Protein AF-A0A955BRW9-F1 (afdb_monomer_lite)

Foldseek 3Di:
DPPDPVLVVLLVLQLVLLCVQVNNPRSNVRSVVLNVLLVCCVVVLPCPVVVSVVVLCCVLVVVVVCQVVVWQVPQLVPQVPLVVLLVVLVVLVLQLQVVLCVVPVFGDFLWDQDDPAPETWGSLLVSQVSHPPRPVLNVQADSNDYCPPPSNQVSLQDLVCCVRSSQDRPLLVVFPDPSRSQDGQKFWEPDDDPPPDRTHQKTKIKGFDPPPAGNGHSDGHYNVRQLCVQAPDQTRASWRWSDGLFKIKTWPWHWIWMWIGHNPDIDTDTGTHANDSVLSSQCRVCVRDPVSVVVSRVRHDPTDMDMDTPVVNVVSSVSSSCSSCVSVVVSVVVVVVVVVVVPD

Radius of gyration: 30.54 Å; chains: 1; bounding box: 78×44×89 Å

Structure (mmCIF, N/CA/C/O backbone):
data_AF-A0A955BRW9-F1
#
_entry.id   AF-A0A955BRW9-F1
#
loop_
_atom_site.group_PDB
_atom_site.id
_atom_site.type_symbol
_atom_site.label_atom_id
_atom_site.label_alt_id
_atom_site.label_comp_id
_atom_site.label_asym_id
_atom_site.label_entity_id
_atom_site.label_seq_id
_atom_site.pdbx_PDB_ins_code
_atom_site.Cartn_x
_atom_site.Cartn_y
_atom_site.Cartn_z
_atom_site.occupancy
_atom_site.B_iso_or_equiv
_atom_site.auth_seq_id
_atom_site.auth_comp_id
_atom_site.auth_asym_id
_atom_site.auth_atom_id
_atom_site.pdbx_PDB_model_num
ATOM 1 N N . MET A 1 1 ? -20.610 -10.967 58.893 1.00 44.31 1 MET A N 1
ATOM 2 C CA . MET A 1 1 ? -21.039 -10.474 57.564 1.00 44.31 1 MET A CA 1
ATOM 3 C C . MET A 1 1 ? -21.469 -11.679 56.737 1.00 44.31 1 MET A C 1
ATOM 5 O O . MET A 1 1 ? -20.626 -12.517 56.460 1.00 44.31 1 MET A O 1
ATOM 9 N N . ARG A 1 2 ? -22.757 -11.854 56.409 1.00 45.34 2 ARG A N 1
ATOM 10 C CA . ARG A 1 2 ? -23.157 -12.931 55.482 1.00 45.34 2 ARG A CA 1
ATOM 11 C C . ARG A 1 2 ? -22.876 -12.450 54.060 1.00 45.34 2 ARG A C 1
ATOM 13 O O . ARG A 1 2 ? -23.700 -11.737 53.492 1.00 45.34 2 ARG A O 1
ATOM 20 N N . PHE A 1 3 ? -21.707 -12.791 53.519 1.00 54.66 3 PHE A N 1
ATOM 21 C CA . PHE A 1 3 ? -21.415 -12.589 52.103 1.00 54.66 3 PHE A CA 1
ATOM 22 C C . PHE A 1 3 ? -22.409 -13.422 51.300 1.00 54.66 3 PHE A C 1
ATOM 24 O O . PHE A 1 3 ? -22.396 -14.650 51.341 1.00 54.66 3 PHE A O 1
ATOM 31 N N . ARG A 1 4 ? -23.342 -12.750 50.628 1.00 78.94 4 ARG A N 1
ATOM 32 C CA . ARG A 1 4 ? -24.232 -13.420 49.685 1.00 78.94 4 ARG A CA 1
ATOM 33 C C . ARG A 1 4 ? -23.402 -13.738 48.446 1.00 78.94 4 ARG A C 1
ATOM 35 O O . ARG A 1 4 ? -22.661 -12.873 47.988 1.00 78.94 4 ARG A O 1
ATOM 42 N N . LEU A 1 5 ? -23.559 -14.940 47.893 1.00 84.06 5 LEU A N 1
ATOM 43 C CA . LEU A 1 5 ? -22.869 -15.393 46.676 1.00 84.06 5 LEU A CA 1
ATOM 44 C C . LEU A 1 5 ? -22.926 -14.337 45.549 1.00 84.06 5 LEU A C 1
ATOM 46 O O . LEU A 1 5 ? -21.941 -14.078 44.869 1.00 84.06 5 LEU A O 1
ATOM 50 N N . ILE A 1 6 ? -24.066 -13.646 45.443 1.00 83.88 6 ILE A N 1
ATOM 51 C CA . ILE A 1 6 ? -24.322 -12.540 44.510 1.00 83.88 6 ILE A CA 1
ATOM 52 C C . ILE A 1 6 ? -23.328 -11.374 44.652 1.00 83.88 6 ILE A C 1
ATOM 54 O O . ILE A 1 6 ? -22.943 -10.787 43.649 1.00 83.88 6 ILE A O 1
ATOM 58 N N . THR A 1 7 ? -22.901 -11.017 45.865 1.00 84.44 7 THR A N 1
ATOM 59 C CA . THR A 1 7 ? -21.977 -9.891 46.093 1.00 84.44 7 THR A CA 1
ATOM 60 C C . THR A 1 7 ? -20.568 -10.220 45.609 1.00 84.44 7 THR A C 1
ATOM 62 O O . THR A 1 7 ? -19.894 -9.366 45.042 1.00 84.44 7 THR A O 1
ATOM 65 N N . ILE A 1 8 ? -20.144 -11.470 45.802 1.00 87.69 8 ILE A N 1
ATOM 66 C CA . ILE A 1 8 ? -18.858 -11.967 45.307 1.00 87.69 8 ILE A CA 1
ATOM 67 C C . ILE A 1 8 ? -18.899 -12.038 43.776 1.00 87.69 8 ILE A C 1
ATOM 69 O O . ILE A 1 8 ? -18.018 -11.490 43.120 1.00 87.69 8 ILE A O 1
ATOM 73 N N . ALA A 1 9 ? -19.963 -12.618 43.209 1.00 91.19 9 ALA A N 1
ATOM 74 C CA . ALA A 1 9 ? -20.166 -12.684 41.762 1.00 91.19 9 ALA A CA 1
ATOM 75 C C . ALA A 1 9 ? -20.176 -11.291 41.106 1.00 91.19 9 ALA A C 1
ATOM 77 O O . ALA A 1 9 ? -19.552 -11.097 40.068 1.00 91.19 9 ALA A O 1
ATOM 78 N N . TYR A 1 10 ? -20.819 -10.305 41.741 1.00 91.31 10 TYR A N 1
ATOM 79 C CA . TYR A 1 10 ? -20.791 -8.911 41.300 1.00 91.31 10 TYR A CA 1
ATOM 80 C C . TYR A 1 10 ? -19.373 -8.328 41.286 1.00 91.31 10 TYR A C 1
ATOM 82 O O . TYR A 1 10 ? -18.981 -7.712 40.301 1.00 91.31 10 TYR A O 1
ATOM 90 N N . GLY A 1 11 ? -18.599 -8.537 42.357 1.00 91.38 11 GLY A N 1
ATOM 91 C CA . GLY A 1 11 ? -17.217 -8.062 42.435 1.00 91.38 11 GLY A CA 1
ATOM 92 C C . GLY A 1 11 ? -16.352 -8.617 41.303 1.00 91.38 11 GLY A C 1
ATOM 93 O O . GLY A 1 11 ? -15.665 -7.853 40.630 1.00 91.38 11 GLY A O 1
ATOM 94 N N . PHE A 1 12 ? -16.452 -9.922 41.032 1.00 94.50 12 PHE A N 1
ATOM 95 C CA . PHE A 1 12 ? -15.758 -10.547 39.902 1.00 94.50 12 PHE A CA 1
ATOM 96 C C . PHE A 1 12 ? -16.224 -10.001 38.553 1.00 94.50 12 PHE A C 1
ATOM 98 O O . PHE A 1 12 ? -15.386 -9.674 37.719 1.00 94.50 12 PHE A O 1
ATOM 105 N N . ALA A 1 13 ? -17.535 -9.855 38.344 1.00 93.62 13 ALA A N 1
ATOM 106 C CA . ALA A 1 13 ? -18.077 -9.309 37.102 1.00 93.62 13 ALA A CA 1
ATOM 107 C C . ALA A 1 13 ? -17.612 -7.865 36.856 1.00 93.62 13 ALA A C 1
ATOM 109 O O . ALA A 1 13 ? -17.270 -7.511 35.732 1.00 93.62 13 ALA A O 1
ATOM 110 N N . LEU A 1 14 ? -17.557 -7.042 37.906 1.00 91.25 14 LEU A N 1
ATOM 111 C CA . LEU A 1 14 ? -17.120 -5.651 37.828 1.00 91.25 14 LEU A CA 1
ATOM 112 C C . LEU A 1 14 ? -15.622 -5.537 37.521 1.00 91.25 14 LEU A C 1
ATOM 114 O O . LEU A 1 14 ? -15.234 -4.717 36.694 1.00 91.25 14 LEU A O 1
ATOM 118 N N . VAL A 1 15 ? -14.791 -6.373 38.152 1.00 93.50 15 VAL A N 1
ATOM 119 C CA . VAL A 1 15 ? -13.353 -6.443 37.854 1.00 93.50 15 VAL A CA 1
ATOM 120 C C . VAL A 1 15 ? -13.126 -6.939 36.427 1.00 93.50 15 VAL A C 1
ATOM 122 O O . VAL A 1 15 ? -12.392 -6.300 35.682 1.00 93.50 15 VAL A O 1
ATOM 125 N N . ALA A 1 16 ? -13.793 -8.020 36.016 1.00 93.19 16 ALA A N 1
ATOM 126 C CA . ALA A 1 16 ? -13.657 -8.581 34.674 1.00 93.19 16 ALA A CA 1
ATOM 127 C C . ALA A 1 16 ? -14.085 -7.583 33.585 1.00 93.19 16 ALA A C 1
ATOM 129 O O . ALA A 1 16 ? -13.338 -7.351 32.636 1.00 93.19 16 ALA A O 1
ATOM 130 N N . ALA A 1 17 ? -15.244 -6.937 33.750 1.00 88.62 17 ALA A N 1
ATOM 131 C CA . ALA A 1 17 ? -15.715 -5.916 32.818 1.00 88.62 17 ALA A CA 1
ATOM 132 C C . ALA A 1 17 ? -14.787 -4.689 32.808 1.00 88.62 17 ALA A C 1
ATOM 134 O O . ALA A 1 17 ? -14.466 -4.165 31.745 1.00 88.62 17 ALA A O 1
ATOM 135 N N . GLY A 1 18 ? -14.305 -4.253 33.977 1.00 86.06 18 GLY A N 1
ATOM 136 C CA . GLY A 1 18 ? -13.351 -3.150 34.075 1.00 86.06 18 GLY A CA 1
ATOM 137 C C . GLY A 1 18 ? -12.039 -3.457 33.354 1.00 86.06 18 GLY A C 1
ATOM 138 O O . GLY A 1 18 ? -11.525 -2.610 32.629 1.00 86.06 18 GLY A O 1
ATOM 139 N N . MET A 1 19 ? -11.507 -4.671 33.518 1.00 90.25 19 MET A N 1
ATOM 140 C CA . MET A 1 19 ? -10.262 -5.103 32.876 1.00 90.25 19 MET A CA 1
ATOM 141 C C . MET A 1 19 ? -10.396 -5.258 31.359 1.00 90.25 19 MET A C 1
ATOM 143 O O . MET A 1 19 ? -9.446 -4.942 30.645 1.00 90.25 19 MET A O 1
ATOM 147 N N . SER A 1 20 ? -11.555 -5.713 30.871 1.00 86.06 20 SER A N 1
ATOM 148 C CA . SER A 1 20 ? -11.850 -5.822 29.435 1.00 86.06 20 SER A CA 1
ATOM 149 C C . SER A 1 20 ? -11.765 -4.466 28.729 1.00 86.06 20 SER A C 1
ATOM 151 O O . SER A 1 20 ? -11.110 -4.334 27.693 1.00 86.06 20 SER A O 1
ATOM 153 N N . GLU A 1 21 ? -12.381 -3.437 29.318 1.00 84.19 21 GLU A N 1
ATOM 154 C CA . GLU A 1 21 ? -12.537 -2.140 28.650 1.00 84.19 21 GLU A CA 1
ATOM 155 C C . GLU A 1 21 ? -11.393 -1.169 28.938 1.00 84.19 21 GLU A C 1
ATOM 157 O O . GLU A 1 21 ? -10.922 -0.473 28.040 1.00 84.19 21 GLU A O 1
ATOM 162 N N . LEU A 1 22 ? -10.918 -1.126 30.184 1.00 82.19 22 LEU A N 1
ATOM 163 C CA . LEU A 1 22 ? -9.929 -0.143 30.643 1.00 82.19 22 LEU A CA 1
ATOM 164 C C . LEU A 1 22 ? -8.514 -0.732 30.749 1.00 82.19 22 LEU A C 1
ATOM 166 O O . LEU A 1 22 ? -7.561 -0.013 31.045 1.00 82.19 22 LEU A O 1
ATOM 170 N N . GLY A 1 23 ? -8.364 -2.035 30.509 1.00 83.44 23 GLY A N 1
ATOM 171 C CA . GLY A 1 23 ? -7.117 -2.766 30.696 1.00 83.44 23 GLY A CA 1
ATOM 172 C C . GLY A 1 23 ? -6.886 -3.216 32.147 1.00 83.44 23 GLY A C 1
ATOM 173 O O . GLY A 1 23 ? -7.627 -2.831 33.056 1.00 83.44 23 GLY A O 1
ATOM 174 N N . PRO A 1 24 ? -5.844 -4.031 32.401 1.00 87.69 24 PRO A N 1
ATOM 175 C CA . PRO A 1 24 ? -5.696 -4.769 33.658 1.00 87.69 24 PRO A CA 1
ATOM 176 C C . PRO A 1 24 ? -5.645 -3.879 34.907 1.00 87.69 24 PRO A C 1
ATOM 178 O O . PRO A 1 24 ? -6.381 -4.102 35.864 1.00 87.69 24 PRO A O 1
ATOM 181 N N . TRP A 1 25 ? -4.806 -2.841 34.893 1.00 84.25 25 TRP A N 1
ATOM 182 C CA . TRP A 1 25 ? -4.568 -2.004 36.072 1.00 84.25 25 TRP A CA 1
ATOM 183 C C . TRP A 1 25 ? -5.691 -0.997 36.320 1.00 84.25 25 TRP A C 1
ATOM 185 O O . TRP A 1 25 ? -6.229 -0.925 37.425 1.00 84.25 25 TRP A O 1
ATOM 195 N N . LEU A 1 26 ? -6.087 -0.248 35.286 1.00 79.69 26 LEU A N 1
ATOM 196 C CA . LEU A 1 26 ? -7.159 0.743 35.400 1.00 79.69 26 LEU A CA 1
ATOM 197 C C . LEU A 1 26 ? -8.512 0.078 35.670 1.00 79.69 26 LEU A C 1
ATOM 199 O O . LEU A 1 26 ? -9.303 0.611 36.444 1.00 79.69 26 LEU A O 1
ATOM 203 N N . GLY A 1 27 ? -8.751 -1.109 35.106 1.00 84.62 27 GLY A N 1
ATOM 204 C CA . GLY A 1 27 ? -9.956 -1.893 35.347 1.00 84.62 27 GLY A CA 1
ATOM 205 C C . GLY A 1 27 ? -10.130 -2.304 36.808 1.00 84.62 27 GLY A C 1
ATOM 206 O O . GLY A 1 27 ? -11.215 -2.143 37.368 1.00 84.62 27 GLY A O 1
ATOM 207 N N . VAL A 1 28 ? -9.057 -2.769 37.457 1.00 89.00 28 VAL A N 1
ATOM 208 C CA . VAL A 1 28 ? -9.078 -3.136 38.884 1.00 89.00 28 VAL A CA 1
ATOM 209 C C . VAL A 1 28 ? -9.310 -1.909 39.769 1.00 89.00 28 VAL A C 1
ATOM 211 O O . VAL A 1 28 ? -10.134 -1.961 40.684 1.00 89.00 28 VAL A O 1
ATOM 214 N N . VAL A 1 29 ? -8.636 -0.789 39.485 1.00 83.31 29 VAL A N 1
ATOM 215 C CA . VAL A 1 29 ? -8.822 0.468 40.233 1.00 83.31 29 VAL A CA 1
ATOM 216 C C . VAL A 1 29 ? -10.257 0.979 40.089 1.00 83.31 29 VAL A C 1
ATOM 218 O O . VAL A 1 29 ? -10.903 1.291 41.092 1.00 83.31 29 VAL A O 1
ATOM 221 N N . PHE A 1 30 ? -10.785 1.000 38.863 1.00 84.38 30 PHE A N 1
ATOM 222 C CA . PHE A 1 30 ? -12.170 1.370 38.577 1.00 84.38 30 PHE A CA 1
ATOM 223 C C . PHE A 1 30 ? -13.158 0.499 39.363 1.00 84.38 30 PHE A C 1
ATOM 225 O O . PHE A 1 30 ? -14.030 1.021 40.063 1.00 84.38 30 PHE A O 1
ATOM 232 N N . ALA A 1 31 ? -12.983 -0.824 39.317 1.00 88.12 31 ALA A N 1
ATOM 233 C CA . ALA A 1 31 ? -13.830 -1.763 40.041 1.00 88.12 31 ALA A CA 1
ATOM 234 C C . ALA A 1 31 ? -13.761 -1.560 41.563 1.00 88.12 31 ALA A C 1
ATOM 236 O O . ALA A 1 31 ? -14.786 -1.633 42.241 1.00 88.12 31 ALA A O 1
ATOM 237 N N . GLY A 1 32 ? -12.582 -1.241 42.107 1.00 86.69 32 GLY A N 1
ATOM 238 C CA . GLY A 1 32 ? -12.402 -0.911 43.521 1.00 86.69 32 GLY A CA 1
ATOM 239 C C . GLY A 1 32 ? -13.166 0.347 43.942 1.00 86.69 32 GLY A C 1
ATOM 240 O O . GLY A 1 32 ? -13.863 0.332 44.959 1.00 86.69 32 GLY A O 1
ATOM 241 N N . ILE A 1 33 ? -13.095 1.417 43.142 1.00 83.88 33 ILE A N 1
ATOM 242 C CA . ILE A 1 33 ? -13.806 2.681 43.398 1.00 83.88 33 ILE A CA 1
ATOM 243 C C . ILE A 1 33 ? -15.322 2.464 43.360 1.00 83.88 33 ILE A C 1
ATOM 245 O O . ILE A 1 33 ? -16.027 2.832 44.303 1.00 83.88 33 ILE A O 1
ATOM 249 N N . VAL A 1 34 ? -15.827 1.820 42.303 1.00 83.50 34 VAL A N 1
ATOM 250 C CA . VAL A 1 34 ? -17.258 1.523 42.139 1.00 83.50 34 VAL A CA 1
ATOM 251 C C . VAL A 1 34 ? -17.751 0.567 43.231 1.00 83.50 34 VAL A C 1
ATOM 253 O O . VAL A 1 34 ? -18.817 0.775 43.813 1.00 83.50 34 VAL A O 1
ATOM 256 N N . GLY A 1 35 ? -16.973 -0.466 43.558 1.00 86.62 35 GLY A N 1
ATOM 257 C CA . GLY A 1 35 ? -17.289 -1.415 44.622 1.00 86.62 35 GLY A CA 1
ATOM 258 C C . GLY A 1 35 ? -17.369 -0.745 45.994 1.00 86.62 35 GLY A C 1
ATOM 259 O O . GLY A 1 35 ? -18.351 -0.938 46.714 1.00 86.62 35 GLY A O 1
ATOM 260 N N . LYS A 1 36 ? -16.384 0.098 46.335 1.00 83.75 36 LYS A N 1
ATOM 261 C CA . LYS A 1 36 ? -16.375 0.880 47.579 1.00 83.75 36 LYS A CA 1
ATOM 262 C C . LYS A 1 36 ? -17.580 1.811 47.665 1.00 83.75 36 LYS A C 1
ATOM 264 O O . LYS A 1 36 ? -18.241 1.855 48.700 1.00 83.75 36 LYS A O 1
ATOM 269 N N . TYR A 1 37 ? -17.887 2.513 46.578 1.00 82.88 37 TYR A N 1
ATOM 270 C CA . TYR A 1 37 ? -19.047 3.389 46.503 1.00 82.88 37 TYR A CA 1
ATOM 271 C C . TYR A 1 37 ? -20.349 2.645 46.840 1.00 82.88 37 TYR A C 1
ATOM 273 O O . TYR A 1 37 ? -21.116 3.081 47.702 1.00 82.88 37 TYR A O 1
ATOM 281 N N . TRP A 1 38 ? -20.585 1.493 46.204 1.00 81.75 38 TRP A N 1
ATOM 282 C CA . TRP A 1 38 ? -21.791 0.703 46.453 1.00 81.75 38 TRP A CA 1
ATOM 283 C C . TRP A 1 38 ? -21.828 0.092 47.852 1.00 81.75 38 TRP A C 1
ATOM 285 O O . TRP A 1 38 ? -22.900 0.017 48.455 1.00 81.75 38 TRP A O 1
ATOM 295 N N . TYR A 1 39 ? -20.672 -0.294 48.391 1.00 83.81 39 TYR A N 1
ATOM 296 C CA . TYR A 1 39 ? -20.551 -0.750 49.772 1.00 83.81 39 TYR A CA 1
ATOM 297 C C . TYR A 1 39 ? -20.960 0.346 50.768 1.00 83.81 39 TYR A C 1
ATOM 299 O O . TYR A 1 39 ? -21.787 0.105 51.650 1.00 83.81 39 TYR A O 1
ATOM 307 N N . ASP A 1 40 ? -20.447 1.566 50.592 1.00 78.69 40 ASP A N 1
ATOM 308 C CA . ASP A 1 40 ? -20.775 2.706 51.451 1.00 78.69 40 ASP A CA 1
ATOM 309 C C . ASP A 1 40 ? -22.262 3.104 51.309 1.00 78.69 40 ASP A C 1
ATOM 311 O O . ASP A 1 40 ? -22.928 3.411 52.307 1.00 78.69 40 ASP A O 1
ATOM 315 N N . ALA A 1 41 ? -22.827 3.022 50.098 1.00 76.06 41 ALA A N 1
ATOM 316 C CA . ALA A 1 41 ? -24.240 3.299 49.826 1.00 76.06 41 ALA A CA 1
ATOM 317 C C . ALA A 1 41 ? -25.205 2.297 50.494 1.00 76.06 41 ALA A C 1
ATOM 319 O O . ALA A 1 41 ? -26.237 2.712 51.031 1.00 76.06 41 ALA A O 1
ATOM 320 N N . ASP A 1 42 ? -24.883 0.997 50.492 1.00 78.69 42 ASP A N 1
ATOM 321 C CA . ASP A 1 42 ? -25.689 -0.031 51.173 1.00 78.69 42 ASP A CA 1
ATOM 322 C C . ASP A 1 42 ? -25.573 0.102 52.701 1.00 78.69 42 ASP A C 1
ATOM 324 O O . ASP A 1 42 ? -26.583 0.048 53.405 1.00 78.69 42 ASP A O 1
ATOM 328 N N . LYS A 1 43 ? -24.363 0.363 53.220 1.00 78.38 43 LYS A N 1
ATOM 329 C CA . LYS A 1 43 ? -24.096 0.424 54.666 1.00 78.38 43 LYS A CA 1
ATOM 330 C C . LYS A 1 43 ? -24.715 1.643 55.349 1.00 78.38 43 LYS A C 1
ATOM 332 O O . LYS A 1 43 ? -25.253 1.529 56.445 1.00 78.38 43 LYS A O 1
ATOM 337 N N . THR A 1 44 ? -24.639 2.812 54.716 1.00 71.19 44 THR A N 1
ATOM 338 C CA . THR A 1 44 ? -25.155 4.065 55.295 1.00 71.19 44 THR A CA 1
ATOM 339 C C . THR A 1 44 ? -26.671 4.206 55.154 1.00 71.19 44 THR A C 1
ATOM 341 O O . THR A 1 44 ? -27.254 5.110 55.747 1.00 71.19 44 THR A O 1
ATOM 344 N N . GLY A 1 45 ? -27.324 3.376 54.326 1.00 64.62 45 GLY A N 1
ATOM 345 C CA . GLY A 1 45 ? -28.738 3.540 53.965 1.00 64.62 45 GLY A CA 1
ATOM 346 C C . GLY A 1 45 ? -29.053 4.887 53.295 1.00 64.62 45 GLY A C 1
ATOM 347 O O . GLY A 1 45 ? 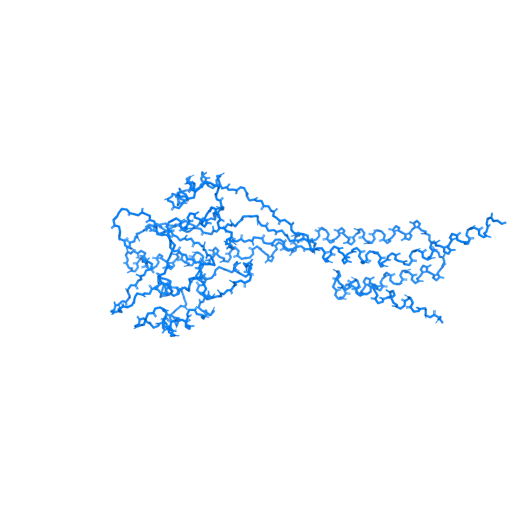-30.217 5.196 53.037 1.00 64.62 45 GLY A O 1
ATOM 348 N N . SER A 1 46 ? -28.021 5.684 52.999 1.00 59.25 46 SER A N 1
ATOM 349 C CA . SER A 1 46 ? -28.099 7.072 52.553 1.00 59.25 46 SER A CA 1
ATOM 350 C C . SER A 1 46 ? -28.265 7.197 51.042 1.00 59.25 46 SER A C 1
ATOM 352 O O . SER A 1 46 ? -28.109 8.293 50.505 1.00 59.25 46 SER A O 1
ATOM 354 N N . PHE A 1 47 ? -28.614 6.099 50.355 1.00 57.06 47 PHE A N 1
ATOM 355 C CA . PHE A 1 47 ? -28.867 6.072 48.917 1.00 57.06 47 PHE A CA 1
ATOM 356 C C . PHE A 1 47 ? -29.929 7.115 48.547 1.00 57.06 47 PHE A C 1
ATOM 358 O O . PHE A 1 47 ? -31.138 6.871 48.614 1.00 57.06 47 PHE A O 1
ATOM 365 N N . ARG A 1 48 ? -29.466 8.313 48.184 1.00 63.47 48 ARG A N 1
ATOM 366 C CA . ARG A 1 48 ? -30.251 9.424 47.659 1.00 63.47 48 ARG A CA 1
ATOM 367 C C . ARG A 1 48 ? -30.165 9.295 46.143 1.00 63.47 48 ARG A C 1
ATOM 369 O O . ARG A 1 48 ? -29.143 9.692 45.587 1.00 63.47 48 ARG A O 1
ATOM 376 N N . PRO A 1 49 ? -31.202 8.763 45.468 1.00 54.12 49 PRO A N 1
ATOM 377 C CA . PRO A 1 49 ? -31.129 8.416 44.051 1.00 54.12 49 PRO A CA 1
ATOM 378 C C . PRO A 1 49 ? -30.696 9.612 43.200 1.00 54.12 49 PRO A C 1
ATOM 380 O O . PRO A 1 49 ? -29.924 9.438 42.270 1.00 54.12 49 PRO A O 1
ATOM 383 N N . ARG A 1 50 ? -31.070 10.838 43.591 1.00 54.62 50 ARG A N 1
ATOM 384 C CA . ARG A 1 50 ? -30.649 12.064 42.905 1.00 54.62 50 ARG A CA 1
ATOM 385 C C . ARG A 1 50 ? -29.139 12.322 42.951 1.00 54.62 50 ARG A C 1
ATOM 387 O O . ARG A 1 50 ? -28.590 12.700 41.936 1.00 54.62 50 ARG A O 1
ATOM 394 N N . ASN A 1 51 ? -28.452 12.110 44.074 1.00 57.31 51 ASN A N 1
ATOM 395 C CA . ASN A 1 51 ? -27.011 12.399 44.163 1.00 57.31 51 ASN A CA 1
ATOM 396 C C . ASN A 1 51 ? -26.172 11.190 43.735 1.00 57.31 51 ASN A C 1
ATOM 398 O O . ASN A 1 51 ? -25.121 11.341 43.126 1.00 57.31 51 ASN A O 1
ATOM 402 N N . SER A 1 52 ? -26.663 9.987 44.024 1.00 59.78 52 SER A N 1
ATOM 403 C CA . SER A 1 52 ? -25.979 8.740 43.708 1.00 59.78 52 SER A CA 1
ATOM 404 C C . SER A 1 52 ? -25.941 8.440 42.213 1.00 59.78 52 SER A C 1
ATOM 406 O O . SER A 1 52 ? -24.889 8.121 41.667 1.00 59.78 52 SER A O 1
ATOM 408 N N . MET A 1 53 ? -27.082 8.599 41.545 1.00 56.34 53 MET A N 1
ATOM 409 C CA . MET A 1 53 ? -27.182 8.413 40.103 1.00 56.34 53 MET A CA 1
ATOM 410 C C . MET A 1 53 ? -26.409 9.510 39.369 1.00 56.34 53 MET A C 1
ATOM 412 O O . MET A 1 53 ? -25.696 9.208 38.428 1.00 56.34 53 MET A O 1
ATOM 416 N N . VAL A 1 54 ? -26.448 10.754 39.858 1.00 62.97 54 VAL A N 1
ATOM 417 C CA . VAL A 1 54 ? -25.686 11.868 39.274 1.00 62.97 54 VAL A CA 1
ATOM 418 C C . VAL A 1 54 ? -24.181 11.627 39.345 1.00 62.97 54 VAL A C 1
ATOM 420 O O . VAL A 1 54 ? -23.518 11.804 38.336 1.00 62.97 54 VAL A O 1
ATOM 423 N N . VAL A 1 55 ? -23.626 11.164 40.468 1.00 66.38 55 VAL A N 1
ATOM 424 C CA . VAL A 1 55 ? -22.174 10.917 40.568 1.00 66.38 55 VAL A CA 1
ATOM 425 C C . VAL A 1 55 ? -21.731 9.757 39.676 1.00 66.38 55 VAL A C 1
ATOM 427 O O . VAL A 1 55 ? -20.734 9.889 38.974 1.00 66.38 55 VAL A O 1
ATOM 430 N N . VAL A 1 56 ? -22.475 8.646 39.637 1.00 67.25 56 VAL A N 1
ATOM 431 C CA . VAL A 1 56 ? -22.128 7.515 38.757 1.00 67.25 56 VAL A CA 1
ATOM 432 C C . VAL A 1 56 ? -22.318 7.879 37.283 1.00 67.25 56 VAL A C 1
ATOM 434 O O . VAL A 1 56 ? -21.460 7.553 36.469 1.00 67.25 56 VAL A O 1
ATOM 437 N N . CYS A 1 57 ? -23.384 8.606 36.935 1.00 66.50 57 CYS A N 1
ATOM 438 C CA . CYS A 1 57 ? -23.585 9.127 35.585 1.00 66.50 57 CYS A CA 1
ATOM 439 C C . CYS A 1 57 ? -22.489 10.122 35.201 1.00 66.50 57 CYS A C 1
ATOM 441 O O . CYS A 1 57 ? -21.996 10.033 34.091 1.00 66.50 57 CYS A O 1
ATOM 443 N N . ILE A 1 58 ? -22.058 11.016 36.094 1.00 68.44 58 ILE A N 1
ATOM 444 C CA . ILE A 1 58 ? -20.952 11.947 35.833 1.00 68.44 58 ILE A CA 1
ATOM 445 C C . ILE A 1 58 ? -19.647 11.179 35.638 1.00 68.44 58 ILE A C 1
ATOM 447 O O . ILE A 1 58 ? -18.933 11.469 34.692 1.00 68.44 58 ILE A O 1
ATOM 451 N N . VAL A 1 59 ? -19.336 10.180 36.466 1.00 69.31 59 VAL A N 1
ATOM 452 C CA . VAL A 1 59 ? -18.106 9.389 36.304 1.00 69.31 59 VAL A CA 1
ATOM 453 C C . VAL A 1 59 ? -18.131 8.588 35.004 1.00 69.31 59 VAL A C 1
ATOM 455 O O . VAL A 1 59 ? -17.140 8.618 34.288 1.00 69.31 59 VAL A O 1
ATOM 458 N N . ALA A 1 60 ? -19.249 7.939 34.664 1.00 68.94 60 ALA A N 1
ATOM 459 C CA . ALA A 1 60 ? -19.410 7.192 33.413 1.00 68.94 60 ALA A CA 1
ATOM 460 C C . ALA A 1 60 ? -19.401 8.100 32.169 1.00 68.94 60 ALA A C 1
ATOM 462 O O . ALA A 1 60 ? -18.873 7.729 31.124 1.00 68.94 60 ALA A O 1
ATOM 463 N N . LEU A 1 61 ? -19.978 9.298 32.280 1.00 68.44 61 LEU A N 1
ATOM 464 C CA . LEU A 1 61 ? -20.048 10.272 31.196 1.00 68.44 61 LEU A CA 1
ATOM 465 C C . LEU A 1 61 ? -18.706 10.987 31.020 1.00 68.44 61 LEU A C 1
ATOM 467 O O . LEU A 1 61 ? -18.296 11.181 29.887 1.00 68.44 61 LEU A O 1
ATOM 471 N N . LEU A 1 62 ? -17.979 11.289 32.103 1.00 66.94 62 LEU A N 1
ATOM 472 C CA . LEU A 1 62 ? -16.615 11.824 32.061 1.00 66.94 62 LEU A CA 1
ATOM 473 C C . LEU A 1 62 ? -15.608 10.783 31.571 1.00 66.94 62 LEU A C 1
ATOM 475 O O . LEU A 1 62 ? -14.749 11.137 30.776 1.00 66.94 62 LEU A O 1
ATOM 479 N N . SER A 1 63 ? -15.705 9.513 31.975 1.00 66.44 63 SER A N 1
ATOM 480 C CA . SER A 1 63 ? -14.839 8.464 31.425 1.00 66.44 63 SER A CA 1
ATOM 481 C C . SER A 1 63 ? -15.142 8.208 29.948 1.00 66.44 63 SER A C 1
ATOM 483 O O . SER A 1 63 ? -14.210 8.113 29.155 1.00 66.44 63 SER A O 1
ATOM 485 N N . GLY A 1 64 ? -16.421 8.207 29.553 1.00 69.00 64 GLY A N 1
ATOM 486 C CA . GLY A 1 64 ? -16.834 8.187 28.149 1.00 69.00 64 GLY A CA 1
ATOM 487 C C . GLY A 1 64 ? -16.296 9.382 27.357 1.00 69.00 64 GLY A C 1
ATOM 488 O O . GLY A 1 64 ? -15.743 9.185 26.281 1.00 69.00 64 GLY A O 1
ATOM 489 N N . LEU A 1 65 ? -16.379 10.604 27.902 1.00 63.97 65 LEU A N 1
ATOM 490 C CA . LEU A 1 65 ? -15.865 11.823 27.266 1.00 63.97 65 LEU A CA 1
ATOM 491 C C . LEU A 1 65 ? -14.337 11.815 27.150 1.00 63.97 65 LEU A C 1
ATOM 493 O O . LEU A 1 65 ? -13.802 12.167 26.108 1.00 63.97 65 LEU A O 1
ATOM 497 N N . VAL A 1 66 ? -13.627 11.410 28.203 1.00 63.88 66 VAL A N 1
ATOM 498 C CA . VAL A 1 66 ? -12.159 11.332 28.225 1.00 63.88 66 VAL A CA 1
ATOM 499 C C . VAL A 1 66 ? -11.665 10.302 27.207 1.00 63.88 66 VAL A C 1
ATOM 501 O O . VAL A 1 66 ? -10.713 10.576 26.480 1.00 63.88 66 VAL A O 1
ATOM 504 N N . LEU A 1 67 ? -12.351 9.161 27.080 1.00 62.31 67 LEU A N 1
ATOM 505 C CA . LEU A 1 67 ? -12.079 8.170 26.036 1.00 62.31 67 LEU A CA 1
ATOM 506 C C . LEU A 1 67 ? -12.414 8.693 24.634 1.00 62.31 67 LEU A C 1
ATOM 508 O O . LEU A 1 67 ? -11.696 8.368 23.698 1.00 62.31 67 LEU A O 1
ATOM 512 N N . LEU A 1 68 ? -13.454 9.517 24.481 1.00 61.44 68 LEU A N 1
ATOM 513 C CA . LEU A 1 68 ? -13.827 10.123 23.198 1.00 61.44 68 LEU A CA 1
ATOM 514 C C . LEU A 1 68 ? -12.824 11.205 22.746 1.00 61.44 68 LEU A C 1
ATOM 516 O O . LEU A 1 68 ? -12.458 11.253 21.576 1.00 61.44 68 LEU A O 1
ATOM 520 N N . PHE A 1 69 ? -12.372 12.065 23.668 1.00 55.03 69 PHE A N 1
ATOM 521 C CA . PHE A 1 69 ? -11.535 13.236 23.371 1.00 55.03 69 PHE A CA 1
ATOM 522 C C . PHE A 1 69 ? -10.032 12.933 23.299 1.00 55.03 69 PHE A C 1
ATOM 524 O O . PHE A 1 69 ? -9.321 13.614 22.564 1.00 55.03 69 PHE A O 1
ATOM 531 N N . LEU A 1 70 ? -9.523 11.920 24.011 1.00 53.69 70 LEU A N 1
ATOM 532 C CA . LEU A 1 70 ? -8.098 11.554 23.949 1.00 53.69 70 LEU A CA 1
ATOM 533 C C . LEU A 1 70 ? -7.744 10.640 22.758 1.00 53.69 70 LEU A C 1
ATOM 535 O O . LEU A 1 70 ? -6.563 10.447 22.466 1.00 53.69 70 LEU A O 1
ATOM 539 N N . PHE A 1 71 ? -8.733 10.070 22.059 1.00 53.66 71 PHE A N 1
ATOM 540 C CA . PHE A 1 71 ? -8.502 8.978 21.104 1.00 53.66 71 PHE A CA 1
ATOM 541 C C . PHE A 1 71 ? -7.952 9.358 19.718 1.00 53.66 71 PHE A C 1
ATOM 543 O O . PHE A 1 71 ? -7.120 8.598 19.211 1.00 53.66 71 PHE A O 1
ATOM 550 N N . PRO A 1 72 ? -8.327 10.488 19.085 1.00 51.00 72 PRO A N 1
ATOM 551 C CA . PRO A 1 72 ? -7.772 10.829 17.773 1.00 51.00 72 PRO A CA 1
ATOM 552 C C . PRO A 1 72 ? -6.280 11.184 17.854 1.00 51.00 72 PRO A C 1
ATOM 554 O O . PRO A 1 72 ? -5.496 10.807 16.987 1.00 51.00 72 PRO A O 1
ATOM 557 N N . ALA A 1 73 ? -5.870 11.865 18.930 1.00 44.59 73 ALA A N 1
ATOM 558 C CA . ALA A 1 73 ? -4.528 12.433 19.062 1.00 44.59 73 ALA A CA 1
ATOM 559 C C . ALA A 1 73 ? -3.438 11.395 19.390 1.00 44.59 73 ALA A C 1
ATOM 561 O O . ALA A 1 73 ? -2.299 11.557 18.960 1.00 44.59 73 ALA A O 1
ATOM 562 N N . PHE A 1 74 ? -3.766 10.317 20.115 1.00 49.78 74 PHE A N 1
ATOM 563 C CA . PHE A 1 74 ? -2.775 9.297 20.492 1.00 49.78 74 PHE A CA 1
ATOM 564 C C . PHE A 1 74 ? -2.570 8.192 19.443 1.00 49.78 74 PHE A C 1
ATOM 566 O O . PHE A 1 74 ? -1.492 7.603 19.406 1.00 49.78 74 PHE A O 1
ATOM 573 N N . ASN A 1 75 ? -3.552 7.921 18.573 1.00 46.72 75 ASN A N 1
ATOM 574 C CA . ASN A 1 75 ? -3.436 6.865 17.551 1.00 46.72 75 ASN A CA 1
ATOM 575 C C . ASN A 1 75 ? -2.944 7.380 16.192 1.00 46.72 75 ASN A C 1
ATOM 577 O O . ASN A 1 75 ? -2.377 6.610 15.417 1.00 46.72 75 ASN A O 1
ATOM 581 N N . ALA A 1 76 ? -3.080 8.683 15.918 1.00 45.97 76 ALA A N 1
ATOM 582 C CA . ALA A 1 76 ? -2.554 9.290 14.697 1.00 45.97 76 ALA A CA 1
ATOM 583 C C . ALA A 1 76 ? -1.020 9.160 14.569 1.00 45.97 76 ALA A C 1
ATOM 585 O O . ALA A 1 76 ? -0.508 9.103 13.453 1.00 45.97 76 ALA A O 1
ATOM 586 N N . SER A 1 77 ? -0.276 9.055 15.682 1.00 42.91 77 SER A N 1
ATOM 587 C CA . SER A 1 77 ? 1.195 9.002 15.642 1.00 42.91 77 SER A CA 1
ATOM 588 C C . SER A 1 77 ? 1.782 7.630 15.293 1.00 42.91 77 SER A C 1
ATOM 590 O O . SER A 1 77 ? 2.934 7.572 14.872 1.00 42.91 77 SER A O 1
ATOM 592 N N . ARG A 1 78 ? 1.023 6.530 15.431 1.00 49.62 78 ARG A N 1
ATOM 593 C CA . ARG A 1 78 ? 1.524 5.170 15.140 1.00 49.62 78 ARG A CA 1
ATOM 594 C C . ARG A 1 78 ? 1.188 4.660 13.741 1.00 49.62 78 ARG A C 1
ATOM 596 O O . ARG A 1 78 ? 1.871 3.767 13.256 1.00 49.62 78 ARG A O 1
ATOM 603 N N . ASN A 1 79 ? 0.184 5.243 13.085 1.00 50.75 79 ASN A N 1
ATOM 604 C CA . ASN A 1 79 ? -0.341 4.719 11.819 1.00 50.75 79 ASN A CA 1
ATOM 605 C C . ASN A 1 79 ? -0.040 5.614 10.596 1.00 50.75 79 ASN A C 1
ATOM 607 O O . ASN A 1 79 ? -0.354 5.235 9.472 1.00 50.75 79 ASN A O 1
ATOM 611 N N . ALA A 1 80 ? 0.608 6.773 10.784 1.00 51.41 80 ALA A N 1
ATOM 612 C CA . ALA A 1 80 ? 1.120 7.624 9.695 1.00 51.41 80 ALA A CA 1
ATOM 613 C C . ALA A 1 80 ? 2.531 7.220 9.198 1.00 51.41 80 ALA A C 1
ATOM 615 O O . ALA A 1 80 ? 3.047 7.782 8.234 1.00 51.41 80 ALA A O 1
ATOM 616 N N . THR A 1 81 ? 3.159 6.242 9.849 1.00 60.38 81 THR A N 1
ATOM 617 C CA . THR A 1 81 ? 4.547 5.804 9.628 1.00 60.38 81 THR A CA 1
ATOM 618 C C . THR A 1 81 ? 4.789 4.992 8.339 1.00 60.38 81 THR A C 1
ATOM 620 O O . THR A 1 81 ? 5.834 5.199 7.721 1.00 60.38 81 THR A O 1
ATOM 623 N N . PRO A 1 82 ? 3.874 4.118 7.862 1.00 68.88 82 PRO A N 1
ATOM 624 C CA . PRO A 1 82 ? 4.188 3.219 6.744 1.00 68.88 82 PRO A CA 1
ATOM 625 C C . PRO A 1 82 ? 4.320 3.929 5.395 1.00 68.88 82 PRO A C 1
ATOM 627 O O . PRO A 1 82 ? 5.251 3.646 4.653 1.00 68.88 82 PRO A O 1
ATOM 630 N N . ARG A 1 83 ? 3.443 4.897 5.085 1.00 75.88 83 ARG A N 1
ATOM 631 C CA . ARG A 1 83 ? 3.506 5.650 3.818 1.00 75.88 83 ARG A CA 1
ATOM 632 C C . ARG A 1 83 ? 4.820 6.416 3.678 1.00 75.88 83 ARG A C 1
ATOM 634 O O . ARG A 1 83 ? 5.439 6.356 2.625 1.00 75.88 83 ARG A O 1
ATOM 641 N N . LEU A 1 84 ? 5.240 7.121 4.732 1.00 78.31 84 LEU A N 1
ATOM 642 C CA . LEU A 1 84 ? 6.501 7.869 4.730 1.00 78.31 84 LEU A CA 1
ATOM 643 C C . LEU A 1 84 ? 7.703 6.933 4.561 1.00 78.31 84 LEU A C 1
ATOM 645 O O . LEU A 1 84 ? 8.640 7.270 3.844 1.00 78.31 84 LEU A O 1
ATOM 649 N N . ALA A 1 85 ? 7.656 5.745 5.168 1.00 77.94 85 ALA A N 1
ATOM 650 C CA . ALA A 1 85 ? 8.687 4.734 4.972 1.00 77.94 85 ALA A CA 1
ATOM 651 C C . ALA A 1 85 ? 8.715 4.212 3.523 1.00 77.94 85 ALA A C 1
ATOM 653 O O . ALA A 1 85 ? 9.785 4.140 2.930 1.00 77.94 85 ALA A O 1
ATOM 654 N N . CYS A 1 86 ? 7.560 3.933 2.910 1.00 78.38 86 CYS A N 1
ATOM 655 C CA . CYS A 1 86 ? 7.508 3.522 1.503 1.00 78.38 86 CYS A CA 1
ATOM 656 C C . CYS A 1 86 ? 7.951 4.642 0.550 1.00 78.38 86 CYS A C 1
ATOM 658 O O . CYS A 1 86 ? 8.622 4.372 -0.440 1.00 78.38 86 CYS A O 1
ATOM 660 N N . GLN A 1 87 ? 7.651 5.903 0.873 1.00 84.75 87 GLN A N 1
ATOM 661 C CA . GLN A 1 87 ? 8.154 7.051 0.120 1.00 84.75 87 GLN A CA 1
ATOM 662 C C . GLN A 1 87 ? 9.683 7.161 0.216 1.00 84.75 87 GLN A C 1
ATOM 664 O O . GLN A 1 87 ? 10.340 7.409 -0.790 1.00 84.75 87 GLN A O 1
ATOM 669 N N . HIS A 1 88 ? 10.267 6.950 1.398 1.00 84.44 88 HIS A N 1
ATOM 670 C CA . HIS A 1 88 ? 11.724 6.896 1.557 1.00 84.44 88 HIS A CA 1
ATOM 671 C C . HIS A 1 88 ? 12.321 5.748 0.729 1.00 84.44 88 HIS A C 1
ATOM 673 O O . HIS A 1 88 ? 13.285 5.942 -0.005 1.00 84.44 88 HIS A O 1
ATOM 679 N N . ASN A 1 89 ? 11.694 4.576 0.751 1.00 83.06 89 ASN A N 1
ATOM 680 C CA . ASN A 1 89 ? 12.106 3.449 -0.077 1.00 83.06 89 ASN A CA 1
ATOM 681 C C . ASN A 1 89 ? 12.043 3.763 -1.581 1.00 83.06 89 ASN A C 1
ATOM 683 O O . ASN A 1 89 ? 12.977 3.434 -2.309 1.00 83.06 89 ASN A O 1
ATOM 687 N N . ALA A 1 90 ? 11.001 4.465 -2.038 1.00 87.62 90 ALA A N 1
ATOM 688 C CA . ALA A 1 90 ? 10.897 4.947 -3.414 1.00 87.62 90 ALA A CA 1
ATOM 689 C C . ALA A 1 90 ? 12.039 5.913 -3.776 1.00 87.62 90 ALA A C 1
ATOM 691 O O . ALA A 1 90 ? 12.566 5.854 -4.882 1.00 87.62 90 ALA A O 1
ATOM 692 N N . ILE A 1 91 ? 12.460 6.775 -2.843 1.00 89.75 91 ILE A N 1
ATOM 693 C CA . ILE A 1 91 ? 13.615 7.665 -3.040 1.00 89.75 91 ILE A CA 1
ATOM 694 C C . ILE A 1 91 ? 14.903 6.849 -3.197 1.00 89.75 91 ILE A C 1
ATOM 696 O O . ILE A 1 91 ? 15.659 7.092 -4.132 1.00 89.75 91 ILE A O 1
ATOM 700 N N . ASN A 1 92 ? 15.140 5.853 -2.340 1.00 88.00 92 ASN A N 1
ATOM 701 C CA . ASN A 1 92 ? 16.318 4.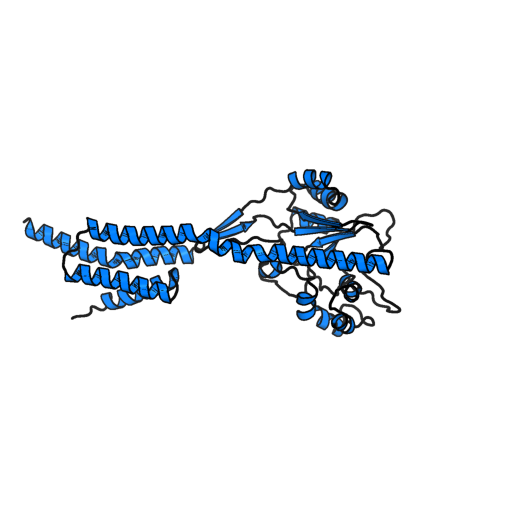986 -2.462 1.00 88.00 92 ASN A CA 1
ATOM 702 C C . ASN A 1 92 ? 16.317 4.216 -3.794 1.00 88.00 92 ASN A C 1
ATOM 704 O O . ASN A 1 92 ? 17.354 4.118 -4.449 1.00 88.00 92 ASN A O 1
ATOM 708 N N . LEU A 1 93 ? 15.138 3.770 -4.242 1.00 88.88 93 LEU A N 1
ATOM 709 C CA . LEU A 1 93 ? 14.938 3.139 -5.547 1.00 88.88 93 LEU A CA 1
ATOM 710 C C . LEU A 1 93 ? 15.288 4.057 -6.710 1.00 88.88 93 LEU A C 1
ATOM 712 O O . LEU A 1 93 ? 16.026 3.655 -7.606 1.00 88.88 93 LEU A O 1
ATOM 716 N N . VAL A 1 94 ? 14.809 5.298 -6.674 1.00 91.94 94 VAL A N 1
ATOM 717 C CA . VAL A 1 94 ? 15.162 6.324 -7.659 1.00 91.94 94 VAL A CA 1
ATOM 718 C C . VAL A 1 94 ? 16.673 6.536 -7.706 1.00 91.94 94 VAL A C 1
ATOM 720 O O . VAL A 1 94 ? 17.254 6.516 -8.789 1.00 91.94 94 VAL A O 1
ATOM 723 N N . LEU A 1 95 ? 17.318 6.712 -6.550 1.00 91.50 95 LEU A N 1
ATOM 724 C CA . LEU A 1 95 ? 18.757 6.970 -6.479 1.00 91.50 95 LEU A CA 1
ATOM 725 C C . LEU A 1 95 ? 19.568 5.814 -7.073 1.00 91.50 95 LEU A C 1
ATOM 727 O O . LEU A 1 95 ? 20.474 6.052 -7.870 1.00 91.50 95 LEU A O 1
ATOM 731 N N . ALA A 1 96 ? 19.209 4.572 -6.747 1.00 90.19 96 ALA A N 1
ATOM 732 C CA . ALA A 1 96 ? 19.867 3.401 -7.311 1.00 90.19 96 ALA A CA 1
ATOM 733 C C . ALA A 1 96 ? 19.627 3.277 -8.824 1.00 90.19 96 ALA A C 1
ATOM 735 O O . ALA A 1 96 ? 20.559 2.975 -9.567 1.00 90.19 96 ALA A O 1
ATOM 736 N N . MET A 1 97 ? 18.407 3.550 -9.305 1.00 92.19 97 MET A N 1
ATOM 737 C CA . MET A 1 97 ? 18.087 3.533 -10.740 1.00 92.19 97 MET A CA 1
ATOM 738 C C . MET A 1 97 ? 18.896 4.569 -11.517 1.00 92.19 97 MET A C 1
ATOM 740 O O . MET A 1 97 ? 19.415 4.273 -12.593 1.00 92.19 97 MET A O 1
ATOM 744 N N . MET A 1 98 ? 19.030 5.778 -10.968 1.00 92.06 98 MET A N 1
ATOM 745 C CA . MET A 1 98 ? 19.858 6.828 -11.556 1.00 92.06 98 MET A CA 1
ATOM 746 C C . MET A 1 98 ? 21.335 6.424 -11.569 1.00 92.06 98 MET A C 1
ATOM 748 O O . MET A 1 98 ? 21.977 6.547 -12.605 1.00 92.06 98 MET A O 1
ATOM 752 N N . ALA A 1 99 ? 21.853 5.861 -10.473 1.00 91.62 99 ALA A N 1
ATOM 753 C CA . ALA A 1 99 ? 23.230 5.371 -10.406 1.00 91.62 99 ALA A CA 1
ATOM 754 C C . ALA A 1 99 ? 23.504 4.231 -11.405 1.00 91.62 99 ALA A C 1
ATOM 756 O O . ALA A 1 99 ? 24.554 4.220 -12.048 1.00 91.62 99 ALA A O 1
ATOM 757 N N . TYR A 1 100 ? 22.557 3.301 -11.581 1.00 91.62 100 TYR A N 1
ATOM 758 C CA . TYR A 1 100 ? 22.638 2.269 -12.617 1.00 91.62 100 TYR A CA 1
ATOM 759 C C . TYR A 1 100 ? 22.698 2.905 -14.007 1.00 91.62 100 TYR A C 1
ATOM 761 O O . TYR A 1 100 ? 23.597 2.608 -14.791 1.00 91.62 100 TYR A O 1
ATOM 769 N N . ARG A 1 101 ? 21.778 3.824 -14.316 1.00 91.69 101 ARG A N 1
ATOM 770 C CA . ARG A 1 101 ? 21.748 4.507 -15.614 1.00 91.69 101 ARG A CA 1
ATOM 771 C C . ARG A 1 101 ? 23.038 5.272 -15.879 1.00 91.69 101 ARG A C 1
ATOM 773 O O . ARG A 1 101 ? 23.558 5.197 -16.985 1.00 91.69 101 ARG A O 1
ATOM 780 N N . ASP A 1 102 ? 23.571 5.979 -14.893 1.00 91.19 102 ASP A N 1
ATOM 781 C CA . ASP A 1 102 ? 24.805 6.747 -15.052 1.00 91.19 102 ASP A CA 1
ATOM 782 C C . ASP A 1 102 ? 26.011 5.827 -15.342 1.00 91.19 102 ASP A C 1
ATOM 784 O O . ASP A 1 102 ? 26.912 6.208 -16.090 1.00 91.19 102 ASP A O 1
ATOM 788 N N . ALA A 1 103 ? 26.002 4.589 -14.829 1.00 91.62 103 ALA A N 1
ATOM 789 C CA . ALA A 1 103 ? 27.021 3.577 -15.114 1.00 91.62 103 ALA A CA 1
ATOM 790 C C . ALA A 1 103 ? 26.811 2.832 -16.451 1.00 91.62 103 ALA A C 1
ATOM 792 O O . ALA A 1 103 ? 27.785 2.453 -17.103 1.00 91.62 103 ALA A O 1
ATOM 793 N N . HIS A 1 104 ? 25.558 2.610 -16.863 1.00 90.19 104 HIS A N 1
ATOM 794 C CA . HIS A 1 104 ? 25.197 1.730 -17.985 1.00 90.19 104 HIS A CA 1
ATOM 795 C C . HIS A 1 104 ? 24.631 2.457 -19.219 1.00 90.19 104 HIS A C 1
ATOM 797 O O . HIS A 1 104 ? 24.417 1.832 -20.258 1.00 90.19 104 HIS A O 1
ATOM 803 N N . GLY A 1 105 ? 24.394 3.766 -19.129 1.00 89.69 105 GLY A N 1
ATOM 804 C CA . GLY A 1 105 ? 23.874 4.630 -20.193 1.00 89.69 105 GLY A CA 1
ATOM 805 C C . GLY A 1 105 ? 22.357 4.577 -20.417 1.00 89.69 105 GLY A C 1
ATOM 806 O O . GLY A 1 105 ? 21.854 5.361 -21.216 1.00 89.69 105 GLY A O 1
ATOM 807 N N . ALA A 1 106 ? 21.635 3.680 -19.741 1.00 90.12 106 ALA A N 1
ATOM 808 C CA . ALA A 1 106 ? 20.179 3.533 -19.805 1.00 90.12 106 ALA A CA 1
ATOM 809 C C . ALA A 1 106 ? 19.652 2.879 -18.517 1.00 90.12 106 ALA A C 1
ATOM 811 O O . ALA A 1 106 ? 20.421 2.250 -17.785 1.00 90.12 106 ALA A O 1
ATOM 812 N N . PHE A 1 107 ? 18.352 3.002 -18.242 1.00 91.31 107 PHE A N 1
ATOM 813 C CA . PHE A 1 107 ? 17.726 2.254 -17.149 1.00 91.31 107 PHE A CA 1
ATOM 814 C C . PHE A 1 107 ? 17.739 0.741 -17.428 1.00 91.31 107 PHE A C 1
ATOM 816 O O . PHE A 1 107 ? 17.778 0.339 -18.599 1.00 91.31 107 PHE A O 1
ATOM 823 N N . PRO A 1 108 ? 17.729 -0.105 -16.378 1.00 90.62 108 PRO A N 1
ATOM 824 C CA . PRO A 1 108 ? 17.716 -1.547 -16.566 1.00 90.62 108 PRO A CA 1
ATOM 825 C C . PRO A 1 108 ? 16.397 -1.971 -17.214 1.00 90.62 108 PRO A C 1
ATOM 827 O O . PRO A 1 108 ? 15.327 -1.502 -16.831 1.00 90.62 108 PRO A O 1
ATOM 830 N N . SER A 1 109 ? 16.477 -2.881 -18.172 1.00 89.25 109 SER A N 1
ATOM 831 C CA . SER A 1 109 ? 15.333 -3.601 -18.722 1.00 89.25 109 SER A CA 1
ATOM 832 C C . SER A 1 109 ? 14.766 -4.594 -17.706 1.00 89.25 109 SER A C 1
ATOM 834 O O . SER A 1 109 ? 15.462 -4.990 -16.775 1.00 89.25 109 SER A O 1
ATOM 836 N N . SER A 1 110 ? 13.517 -5.038 -17.891 1.00 86.12 110 SER A N 1
ATOM 837 C CA . SER A 1 110 ? 12.863 -5.981 -16.965 1.00 86.12 110 SER A CA 1
ATOM 838 C C . SER A 1 110 ? 13.695 -7.252 -16.708 1.00 86.12 110 SER A C 1
ATOM 840 O O . SER A 1 110 ? 13.830 -7.709 -15.567 1.00 86.12 110 SER A O 1
ATOM 842 N N . ALA A 1 111 ? 14.311 -7.768 -17.778 1.00 87.44 111 ALA A N 1
ATOM 843 C CA . ALA A 1 111 ? 15.175 -8.938 -17.785 1.00 87.44 111 ALA A CA 1
ATOM 844 C C . ALA A 1 111 ? 16.588 -8.556 -18.258 1.00 87.44 111 ALA A C 1
ATOM 846 O O . ALA A 1 111 ? 16.830 -8.374 -19.451 1.00 87.44 111 ALA A O 1
ATOM 847 N N . GLU A 1 112 ? 17.531 -8.459 -17.323 1.00 85.38 112 GLU A N 1
ATOM 848 C CA . GLU A 1 112 ? 18.912 -8.060 -17.587 1.00 85.38 112 GLU A CA 1
ATOM 849 C C . GLU A 1 112 ? 19.838 -9.264 -17.767 1.00 85.38 112 GLU A C 1
ATOM 851 O O . GLU A 1 112 ? 19.885 -10.180 -16.944 1.00 85.38 112 GLU A O 1
ATOM 856 N N . PHE A 1 113 ? 20.655 -9.221 -18.817 1.00 82.88 113 PHE A N 1
ATOM 857 C CA . PHE A 1 113 ? 21.764 -10.151 -19.000 1.00 82.88 113 PHE A CA 1
ATOM 858 C C . PHE A 1 113 ? 23.023 -9.523 -18.412 1.00 82.88 113 PHE A C 1
ATOM 860 O O . PHE A 1 113 ? 23.480 -8.476 -18.868 1.00 82.88 113 PHE A O 1
ATOM 867 N N . THR A 1 114 ? 23.588 -10.155 -17.382 1.00 71.06 114 THR A N 1
ATOM 868 C CA . THR A 1 114 ? 24.795 -9.641 -16.727 1.00 71.06 114 THR A CA 1
ATOM 869 C C . THR A 1 114 ? 26.011 -10.490 -17.085 1.00 71.06 114 THR A C 1
ATOM 871 O O . THR A 1 114 ? 26.083 -11.661 -16.710 1.00 71.06 114 THR A O 1
ATOM 874 N N . GLY A 1 115 ? 26.994 -9.884 -17.759 1.00 74.88 115 GLY A N 1
ATOM 875 C CA . GLY A 1 115 ? 28.214 -10.570 -18.196 1.00 74.88 115 GLY A CA 1
ATOM 876 C C . GLY A 1 115 ? 27.928 -11.664 -19.228 1.00 74.88 115 GLY A C 1
ATOM 877 O O . GLY A 1 115 ? 27.103 -11.470 -20.114 1.00 74.88 115 GLY A O 1
ATOM 878 N N . ASP A 1 116 ? 28.588 -12.815 -19.079 1.00 75.69 116 ASP A N 1
ATOM 879 C CA . ASP A 1 116 ? 28.473 -13.962 -19.995 1.00 75.69 116 ASP A CA 1
ATOM 880 C C . ASP A 1 116 ? 27.371 -14.963 -19.593 1.00 75.69 116 ASP A C 1
ATOM 882 O O . ASP A 1 116 ? 27.335 -16.090 -20.092 1.00 75.69 116 ASP A O 1
ATOM 886 N N . SER A 1 117 ? 26.485 -14.600 -18.657 1.00 80.88 117 SER A N 1
ATOM 887 C CA . SER A 1 117 ? 25.425 -15.514 -18.228 1.00 80.88 117 SER A CA 1
ATOM 888 C C . SER A 1 117 ? 24.423 -15.789 -19.350 1.00 80.88 117 SER A C 1
ATOM 890 O O . SER A 1 117 ? 23.930 -14.876 -20.012 1.00 80.88 117 SER A O 1
ATOM 892 N N . ALA A 1 118 ? 24.061 -17.064 -19.503 1.00 83.62 118 ALA A N 1
ATOM 893 C CA . ALA A 1 118 ? 22.981 -17.498 -20.383 1.00 83.62 118 ALA A CA 1
ATOM 894 C C . ALA A 1 118 ? 21.577 -17.227 -19.804 1.00 83.62 118 ALA A C 1
ATOM 896 O O . ALA A 1 118 ? 20.588 -17.382 -20.521 1.00 83.62 118 ALA A O 1
ATOM 897 N N . TYR A 1 119 ? 21.477 -16.845 -18.526 1.00 87.50 119 TYR A N 1
ATOM 898 C CA . TYR A 1 119 ? 20.211 -16.643 -17.828 1.00 87.50 119 TYR A CA 1
ATOM 899 C C . TYR A 1 119 ? 20.015 -15.164 -17.478 1.00 87.50 119 TYR A C 1
ATOM 901 O O . TYR A 1 119 ? 20.864 -14.586 -16.792 1.00 87.50 119 TYR A O 1
ATOM 909 N N . PRO A 1 120 ? 18.903 -14.537 -17.904 1.00 87.44 120 PRO A N 1
ATOM 910 C CA . PRO A 1 120 ? 18.597 -13.183 -17.479 1.00 87.44 120 PRO A CA 1
ATOM 911 C C . PRO A 1 120 ? 18.192 -13.161 -16.001 1.00 87.44 120 PRO A C 1
ATOM 913 O O . PRO A 1 120 ? 17.596 -14.112 -15.486 1.00 87.44 120 PRO A O 1
ATOM 916 N N . CYS A 1 121 ? 18.476 -12.053 -15.324 1.00 86.94 121 CYS A N 1
ATOM 917 C CA . CYS A 1 121 ? 17.996 -11.775 -13.977 1.00 86.94 121 CYS A CA 1
ATOM 918 C C . CYS A 1 121 ? 17.037 -10.579 -13.966 1.00 86.94 121 CYS A C 1
ATOM 920 O O . CYS A 1 121 ? 17.020 -9.758 -14.880 1.00 86.94 121 CYS A O 1
ATOM 922 N N . SER A 1 122 ? 16.222 -10.483 -12.916 1.00 88.94 122 SER A N 1
ATOM 923 C CA . SER A 1 122 ? 15.377 -9.312 -12.663 1.00 88.94 122 SER A CA 1
ATOM 924 C C . SER A 1 122 ? 16.221 -8.044 -12.558 1.00 88.94 122 SER A C 1
ATOM 926 O O . SER A 1 122 ? 17.285 -8.055 -11.927 1.00 88.94 122 SER A O 1
ATOM 928 N N . TRP A 1 123 ? 15.716 -6.923 -13.080 1.00 90.00 123 TRP A N 1
ATOM 929 C CA . TRP A 1 123 ? 16.325 -5.606 -12.859 1.00 90.00 123 TRP A CA 1
ATOM 930 C C . TRP A 1 123 ? 16.580 -5.326 -11.376 1.00 90.00 123 TRP A C 1
ATOM 932 O O . TRP A 1 123 ? 17.559 -4.674 -11.032 1.00 90.00 123 TRP A O 1
ATOM 942 N N . ARG A 1 124 ? 15.740 -5.866 -10.482 1.00 87.62 124 ARG A N 1
ATOM 943 C CA . ARG A 1 124 ? 15.867 -5.715 -9.023 1.00 87.62 124 ARG A CA 1
ATOM 944 C C . ARG A 1 124 ? 17.170 -6.329 -8.510 1.00 87.62 124 ARG A C 1
ATOM 946 O O . ARG A 1 124 ? 17.784 -5.792 -7.597 1.00 87.62 124 ARG A O 1
ATOM 953 N N . VAL A 1 125 ? 17.619 -7.423 -9.132 1.00 86.50 125 VAL A N 1
ATOM 954 C CA . VAL A 1 125 ? 18.908 -8.072 -8.849 1.00 86.50 125 VAL A CA 1
ATOM 955 C C . VAL A 1 125 ? 20.056 -7.295 -9.492 1.00 86.50 125 VAL A C 1
ATOM 957 O O . VAL A 1 125 ? 21.091 -7.091 -8.857 1.00 86.50 125 VAL A O 1
ATOM 960 N N . ALA A 1 126 ? 19.879 -6.834 -10.734 1.00 87.50 126 ALA A N 1
ATOM 961 C CA . ALA A 1 126 ? 20.874 -6.018 -11.434 1.00 87.50 126 ALA A CA 1
ATOM 962 C C . ALA A 1 126 ? 21.140 -4.674 -10.731 1.00 87.50 126 ALA A C 1
ATOM 964 O O . ALA A 1 126 ? 22.238 -4.134 -10.831 1.00 87.50 126 ALA A O 1
ATOM 965 N N . LEU A 1 127 ? 20.157 -4.167 -9.987 1.00 87.75 127 LEU A N 1
ATOM 966 C CA . LEU A 1 127 ? 20.232 -2.916 -9.244 1.00 87.75 127 LEU A CA 1
ATOM 967 C C . LEU A 1 127 ? 21.006 -3.034 -7.926 1.00 87.75 127 LEU A C 1
ATOM 969 O O . LEU A 1 127 ? 21.458 -2.018 -7.403 1.00 87.75 127 LEU A O 1
ATOM 973 N N . LEU A 1 128 ? 21.187 -4.252 -7.397 1.00 85.00 128 LEU A N 1
ATOM 974 C CA . LEU A 1 128 ? 21.822 -4.467 -6.095 1.00 85.00 128 LEU A CA 1
ATOM 975 C C . LEU A 1 128 ? 23.191 -3.785 -5.978 1.00 85.00 128 LEU A C 1
ATOM 977 O O . LEU A 1 128 ? 23.365 -3.092 -4.994 1.00 85.00 128 LEU A O 1
ATOM 981 N N . PRO A 1 129 ? 24.141 -3.851 -6.929 1.00 84.81 129 PRO A N 1
ATOM 982 C CA . PRO A 1 129 ? 25.438 -3.170 -6.785 1.00 84.81 129 PRO A CA 1
ATOM 983 C C . PRO A 1 129 ? 25.351 -1.639 -6.659 1.00 84.81 129 PRO A C 1
ATOM 985 O O . PRO A 1 129 ? 26.316 -0.991 -6.269 1.00 84.81 129 PRO A O 1
ATOM 988 N N . HIS A 1 130 ? 24.207 -1.051 -7.012 1.00 85.88 130 HIS A N 1
ATOM 989 C CA . HIS A 1 130 ? 23.952 0.387 -6.930 1.00 85.88 130 HIS A CA 1
ATOM 990 C C . HIS A 1 130 ? 23.162 0.774 -5.672 1.00 85.88 130 HIS A C 1
ATOM 992 O O . HIS A 1 130 ? 22.812 1.941 -5.497 1.00 85.88 130 HIS A O 1
ATOM 998 N N . TRP A 1 131 ? 22.880 -0.191 -4.793 1.00 79.88 131 TRP A N 1
ATOM 999 C CA . TRP A 1 131 ? 22.248 0.029 -3.499 1.00 79.88 131 TRP A CA 1
ATOM 1000 C C . TRP A 1 131 ? 23.315 0.147 -2.403 1.00 79.88 131 TRP A C 1
ATOM 1002 O O . TRP A 1 131 ? 24.287 -0.597 -2.382 1.00 79.88 131 TRP A O 1
ATOM 1012 N N . GLY A 1 132 ? 23.163 1.098 -1.482 1.00 59.56 132 GLY A N 1
ATOM 1013 C CA . GLY A 1 132 ? 24.247 1.548 -0.595 1.00 59.56 132 GLY A CA 1
ATOM 1014 C C . GLY A 1 132 ? 24.803 0.559 0.446 1.00 59.56 132 GLY A C 1
ATOM 1015 O O . GLY A 1 132 ? 25.642 0.991 1.229 1.00 59.56 132 GLY A O 1
ATOM 1016 N N . GLU A 1 133 ? 24.367 -0.712 0.489 1.00 57.31 133 GLU A N 1
ATOM 1017 C CA . GLU A 1 133 ? 24.773 -1.727 1.495 1.00 57.31 133 GLU A CA 1
ATOM 1018 C C . GLU A 1 133 ? 24.644 -3.200 1.007 1.00 57.31 133 GLU A C 1
ATOM 1020 O O . GLU A 1 133 ? 24.385 -4.111 1.794 1.00 57.31 133 GLU A O 1
ATOM 1025 N N . SER A 1 134 ? 24.762 -3.479 -0.293 1.00 60.44 134 SER A N 1
ATOM 1026 C CA . SER A 1 134 ? 24.286 -4.747 -0.901 1.00 60.44 134 SER A CA 1
ATOM 1027 C C . SER A 1 134 ? 25.340 -5.641 -1.545 1.00 60.44 134 SER A C 1
ATOM 1029 O O . SER A 1 134 ? 24.965 -6.655 -2.139 1.00 60.44 134 SER A O 1
ATOM 1031 N N . ASP A 1 135 ? 26.632 -5.351 -1.397 1.00 61.00 135 ASP A N 1
ATOM 1032 C CA . ASP A 1 135 ? 27.697 -6.189 -1.971 1.00 61.00 135 ASP A CA 1
ATOM 1033 C C . ASP A 1 135 ? 27.612 -7.651 -1.484 1.00 61.00 135 ASP A C 1
ATOM 1035 O O . ASP A 1 135 ? 27.690 -8.586 -2.287 1.00 61.00 135 ASP A O 1
ATOM 1039 N N . ASP A 1 136 ? 27.321 -7.861 -0.196 1.00 65.19 136 ASP A N 1
ATOM 1040 C CA . ASP A 1 136 ? 27.153 -9.199 0.390 1.00 65.19 136 ASP A CA 1
ATOM 1041 C C . ASP A 1 136 ? 25.899 -9.926 -0.140 1.00 65.19 136 ASP A C 1
ATOM 1043 O O . ASP A 1 136 ? 25.885 -11.150 -0.321 1.00 65.19 136 ASP A O 1
ATOM 1047 N N . PHE A 1 137 ? 24.830 -9.179 -0.436 1.00 68.62 137 PHE A N 1
ATOM 1048 C CA . PHE A 1 137 ? 23.588 -9.741 -0.972 1.00 68.62 137 PHE A CA 1
ATOM 1049 C C . PHE A 1 137 ? 23.710 -10.067 -2.459 1.00 68.62 137 PHE A C 1
ATOM 1051 O O . PHE A 1 137 ? 23.261 -11.127 -2.894 1.00 68.62 137 PHE A O 1
ATOM 1058 N N . ALA A 1 138 ? 24.369 -9.205 -3.234 1.00 69.31 138 ALA A N 1
ATOM 1059 C CA . ALA A 1 138 ? 24.648 -9.445 -4.643 1.00 69.31 138 ALA A CA 1
ATOM 1060 C C . ALA A 1 138 ? 25.492 -10.716 -4.846 1.00 69.31 138 ALA A C 1
ATOM 1062 O O . ALA A 1 138 ? 25.263 -11.448 -5.809 1.00 69.31 138 ALA A O 1
ATOM 1063 N N . ALA A 1 139 ? 26.408 -11.017 -3.917 1.00 74.25 139 ALA A N 1
ATOM 1064 C CA . ALA A 1 139 ? 27.218 -12.236 -3.937 1.00 74.25 139 ALA A CA 1
ATOM 1065 C C . ALA A 1 139 ? 26.413 -13.527 -3.689 1.00 74.25 139 ALA A C 1
ATOM 1067 O O . ALA A 1 139 ? 26.862 -14.612 -4.056 1.00 74.25 139 ALA A O 1
ATOM 1068 N N . SER A 1 140 ? 25.227 -13.427 -3.078 1.00 79.44 140 SER A N 1
ATOM 1069 C CA . SER A 1 140 ? 24.389 -14.584 -2.737 1.00 79.44 140 SER A CA 1
ATOM 1070 C C . SER A 1 140 ? 23.509 -15.070 -3.897 1.00 79.44 140 SER A C 1
ATOM 1072 O O . SER A 1 140 ? 23.006 -16.192 -3.848 1.00 79.44 140 SER A O 1
ATOM 1074 N N . TYR A 1 141 ? 23.320 -14.255 -4.940 1.00 84.00 141 TYR A N 1
ATOM 1075 C CA . TYR A 1 141 ? 22.547 -14.627 -6.126 1.00 84.00 141 TYR A CA 1
ATOM 1076 C C . TYR A 1 141 ? 23.434 -15.333 -7.163 1.00 84.00 141 TYR A C 1
ATOM 1078 O O . TYR A 1 141 ? 24.414 -14.762 -7.651 1.00 84.00 141 TYR A O 1
ATOM 1086 N N . ASN A 1 142 ? 23.078 -16.559 -7.558 1.00 88.00 142 ASN A N 1
ATOM 1087 C CA . ASN A 1 142 ? 23.825 -17.301 -8.569 1.00 88.00 142 ASN A CA 1
ATOM 1088 C C . ASN A 1 142 ? 23.386 -16.884 -9.977 1.00 88.00 142 ASN A C 1
ATOM 1090 O O . ASN A 1 142 ? 22.385 -17.361 -10.510 1.00 88.00 142 ASN A O 1
ATOM 1094 N N . ARG A 1 143 ? 24.184 -16.018 -10.607 1.00 87.00 143 ARG A N 1
ATOM 1095 C CA . ARG A 1 143 ? 23.927 -15.514 -11.965 1.00 87.00 143 ARG A CA 1
ATOM 1096 C C . ARG A 1 143 ? 24.046 -16.578 -13.056 1.00 87.00 143 ARG A C 1
ATOM 1098 O O . ARG A 1 143 ? 23.547 -16.339 -14.145 1.00 87.00 143 ARG A O 1
ATOM 1105 N N . ASN A 1 144 ? 24.679 -17.723 -12.792 1.00 88.38 144 ASN A N 1
ATOM 1106 C CA . ASN A 1 144 ? 24.843 -18.814 -13.764 1.00 88.38 144 ASN A CA 1
ATOM 1107 C C . ASN A 1 144 ? 23.683 -19.821 -13.742 1.00 88.38 144 ASN A C 1
ATOM 1109 O O . ASN A 1 144 ? 23.743 -20.844 -14.422 1.00 88.38 144 ASN A O 1
ATOM 1113 N N . GLU A 1 145 ? 22.646 -19.549 -12.958 1.00 90.56 145 GLU A N 1
ATOM 1114 C CA . GLU A 1 145 ? 21.429 -20.346 -12.865 1.00 90.56 145 GLU A CA 1
ATOM 1115 C C . GLU A 1 145 ? 20.205 -19.463 -13.148 1.00 90.56 145 GLU A C 1
ATOM 1117 O O . GLU A 1 145 ? 20.266 -18.246 -12.939 1.00 90.56 145 GLU A O 1
ATOM 1122 N N . PRO A 1 146 ? 19.083 -20.043 -13.609 1.00 90.81 146 PRO A N 1
ATOM 1123 C CA . PRO A 1 146 ? 17.853 -19.286 -13.791 1.00 90.81 146 PRO A CA 1
ATOM 1124 C C . PRO A 1 146 ? 17.322 -18.761 -12.448 1.00 90.81 146 PRO A C 1
ATOM 1126 O O . PRO A 1 146 ? 17.666 -19.255 -11.369 1.00 90.81 146 PRO A O 1
ATOM 1129 N N . TRP A 1 147 ? 16.479 -17.731 -12.503 1.00 89.06 147 TRP A N 1
ATOM 1130 C CA . TRP A 1 147 ? 15.931 -17.066 -11.314 1.00 89.06 147 TRP A CA 1
ATOM 1131 C C . TRP A 1 147 ? 15.101 -18.002 -10.417 1.00 89.06 147 TRP A C 1
ATOM 1133 O O . TRP A 1 147 ? 15.012 -17.774 -9.210 1.00 89.06 147 TRP A O 1
ATOM 1143 N N . ASP A 1 148 ? 14.518 -19.050 -11.004 1.00 89.69 148 ASP A N 1
ATOM 1144 C CA . ASP A 1 148 ? 13.674 -20.059 -10.362 1.00 89.69 148 ASP A CA 1
ATOM 1145 C C . ASP A 1 148 ? 14.462 -21.298 -9.903 1.00 89.69 148 ASP A C 1
ATOM 1147 O O . ASP A 1 148 ? 13.877 -22.288 -9.453 1.00 89.69 148 ASP A O 1
ATOM 1151 N N . SER A 1 149 ? 15.799 -21.260 -9.966 1.00 91.56 149 SER A N 1
ATOM 1152 C CA . SER A 1 149 ? 16.618 -22.342 -9.430 1.00 91.56 149 SER A CA 1
ATOM 1153 C C . SER A 1 149 ? 16.417 -22.481 -7.915 1.00 91.56 149 SER A C 1
ATOM 1155 O O . SER A 1 149 ? 16.181 -21.491 -7.213 1.00 91.56 149 SER A O 1
ATOM 1157 N N . PRO A 1 150 ? 16.574 -23.688 -7.338 1.00 90.25 150 PRO A N 1
ATOM 1158 C CA . PRO A 1 150 ? 16.480 -23.864 -5.891 1.00 90.25 150 PRO A CA 1
ATOM 1159 C C . PRO A 1 150 ? 17.440 -22.975 -5.084 1.00 90.25 150 PRO A C 1
ATOM 1161 O O . PRO A 1 150 ? 17.149 -22.681 -3.924 1.00 90.25 150 PRO A O 1
ATOM 1164 N N . ALA A 1 151 ? 18.575 -22.560 -5.660 1.00 87.62 151 ALA A N 1
ATOM 1165 C CA . ALA A 1 151 ? 19.510 -21.634 -5.025 1.00 87.62 151 ALA A CA 1
ATOM 1166 C C . ALA A 1 151 ? 18.964 -20.195 -5.029 1.00 87.62 151 ALA A C 1
ATOM 1168 O O . ALA A 1 151 ? 18.884 -19.567 -3.972 1.00 87.62 151 ALA A O 1
ATOM 1169 N N . ASN A 1 152 ? 18.510 -19.706 -6.186 1.00 87.69 152 ASN A N 1
ATOM 1170 C CA . ASN A 1 152 ? 18.006 -18.340 -6.338 1.00 87.69 152 ASN A CA 1
ATOM 1171 C C . ASN A 1 152 ? 16.634 -18.133 -5.673 1.00 87.69 152 ASN A C 1
ATOM 1173 O O . ASN A 1 152 ? 16.389 -17.075 -5.096 1.00 87.69 152 ASN A O 1
ATOM 1177 N N . LEU A 1 153 ? 15.780 -19.159 -5.615 1.00 84.81 153 LEU A N 1
ATOM 1178 C CA . LEU A 1 153 ? 14.533 -19.107 -4.844 1.00 84.81 153 LEU A CA 1
ATOM 1179 C C . LEU A 1 153 ? 14.779 -18.994 -3.336 1.00 84.81 153 LEU A C 1
ATOM 1181 O O . LEU A 1 153 ? 14.034 -18.308 -2.645 1.00 84.81 153 LEU A O 1
ATOM 1185 N N . ARG A 1 154 ? 15.829 -19.623 -2.788 1.00 81.38 154 ARG A N 1
ATOM 1186 C CA . ARG A 1 154 ? 16.186 -19.432 -1.367 1.00 81.38 154 ARG A CA 1
ATOM 1187 C C . ARG A 1 154 ? 16.590 -17.993 -1.081 1.00 81.38 154 ARG A C 1
ATOM 1189 O O . ARG A 1 154 ? 16.256 -17.472 -0.021 1.00 81.38 154 ARG A O 1
ATOM 1196 N N . PHE A 1 155 ? 17.283 -17.367 -2.025 1.00 78.75 155 PHE A N 1
ATOM 1197 C CA . PHE A 1 155 ? 17.632 -15.957 -1.946 1.00 78.75 155 PHE A CA 1
ATOM 1198 C C . PHE A 1 155 ? 16.389 -15.059 -2.043 1.00 78.75 155 PHE A C 1
ATOM 1200 O O . PHE A 1 155 ? 16.240 -14.151 -1.228 1.00 78.75 155 PHE A O 1
ATOM 1207 N N . ALA A 1 156 ? 15.451 -15.372 -2.945 1.00 75.88 156 ALA A N 1
ATOM 1208 C CA . ALA A 1 156 ? 14.189 -14.643 -3.088 1.00 75.88 156 ALA A CA 1
ATOM 1209 C C . ALA A 1 156 ? 13.376 -14.593 -1.781 1.00 75.88 156 ALA A C 1
ATOM 1211 O O . ALA A 1 156 ? 12.777 -13.574 -1.456 1.00 75.88 156 ALA A O 1
ATOM 1212 N N . LYS A 1 157 ? 13.429 -15.675 -0.996 1.00 72.38 157 LYS A N 1
ATOM 1213 C CA . LYS A 1 157 ? 12.728 -15.829 0.289 1.00 72.38 157 LYS A CA 1
ATOM 1214 C C . LYS A 1 157 ? 13.440 -15.177 1.483 1.00 72.38 157 LYS A C 1
ATOM 1216 O O . LYS A 1 157 ? 12.935 -15.226 2.605 1.00 72.38 157 LYS A O 1
ATOM 1221 N N . SER A 1 158 ? 14.633 -14.609 1.289 1.00 66.69 158 SER A N 1
ATOM 1222 C CA . SER A 1 158 ? 15.417 -14.026 2.379 1.00 66.69 158 SER A CA 1
ATOM 1223 C C . SER A 1 158 ? 14.899 -12.637 2.762 1.00 66.69 158 SER A C 1
ATOM 1225 O O . SER A 1 158 ? 15.176 -11.638 2.097 1.00 66.69 158 SER A O 1
ATOM 1227 N N . THR A 1 159 ? 14.218 -12.550 3.905 1.00 58.56 159 THR A N 1
ATOM 1228 C CA . THR A 1 159 ? 13.682 -11.295 4.468 1.00 58.56 159 THR A CA 1
ATOM 1229 C C . THR A 1 159 ? 14.753 -10.257 4.811 1.00 58.56 159 THR A C 1
ATOM 1231 O O . THR A 1 159 ? 14.448 -9.068 4.898 1.00 58.56 159 THR A O 1
ATOM 1234 N N . SER A 1 160 ? 16.013 -10.676 4.981 1.00 60.03 160 SER A N 1
ATOM 1235 C CA . SER A 1 160 ? 17.132 -9.774 5.271 1.00 60.03 160 SER A CA 1
ATOM 1236 C C . SER A 1 160 ? 17.472 -8.852 4.104 1.00 60.03 160 SER A C 1
ATOM 1238 O O . SER A 1 160 ? 17.808 -7.700 4.347 1.00 60.03 160 SER A O 1
ATOM 1240 N N . VAL A 1 161 ? 17.340 -9.332 2.862 1.00 57.16 161 VAL A N 1
ATOM 1241 C CA . VAL A 1 161 ? 17.581 -8.544 1.644 1.00 57.16 161 VAL A CA 1
ATOM 1242 C C . VAL A 1 161 ? 16.435 -7.559 1.445 1.00 57.16 161 VAL A C 1
ATOM 1244 O O . VAL A 1 161 ? 16.645 -6.388 1.154 1.00 57.16 161 VAL A O 1
ATOM 1247 N N . PHE A 1 162 ? 15.204 -8.022 1.650 1.00 58.12 162 PHE A N 1
ATOM 1248 C CA . PHE A 1 162 ? 13.993 -7.243 1.404 1.00 58.12 162 PHE A CA 1
ATOM 1249 C C . PHE A 1 162 ? 13.804 -6.092 2.407 1.00 58.12 162 PHE A C 1
ATOM 1251 O O . PHE A 1 162 ? 13.412 -4.987 2.028 1.00 58.12 162 PHE A O 1
ATOM 1258 N N . GLY A 1 163 ? 14.153 -6.326 3.678 1.00 58.84 163 GLY A N 1
ATOM 1259 C CA . GLY A 1 163 ? 14.122 -5.307 4.728 1.00 58.84 163 GLY A CA 1
ATOM 1260 C C . GLY A 1 163 ? 15.267 -4.289 4.661 1.00 58.84 163 GLY A C 1
ATOM 1261 O O . GLY A 1 163 ? 15.059 -3.139 5.039 1.00 58.84 163 GLY A O 1
ATOM 1262 N N . SER A 1 164 ? 16.454 -4.680 4.174 1.00 56.09 164 SER A N 1
ATOM 1263 C CA . SER A 1 164 ? 17.628 -3.793 4.068 1.00 56.09 164 SER A CA 1
ATOM 1264 C C . SER A 1 164 ? 17.642 -2.967 2.780 1.00 56.09 164 SER A C 1
ATOM 1266 O O . SER A 1 164 ? 18.036 -1.804 2.793 1.00 56.09 164 SER A O 1
ATOM 1268 N N . THR A 1 165 ? 17.159 -3.532 1.670 1.00 57.94 165 THR A N 1
ATOM 1269 C CA . THR A 1 165 ? 17.112 -2.838 0.375 1.00 57.94 165 THR A CA 1
ATOM 1270 C C . THR A 1 165 ? 15.911 -1.909 0.243 1.00 57.94 165 THR A C 1
ATOM 1272 O O . THR A 1 165 ? 15.808 -1.196 -0.739 1.00 57.94 165 THR A O 1
ATOM 1275 N N . GLY A 1 166 ? 14.959 -1.889 1.181 1.00 60.97 166 GLY A N 1
ATOM 1276 C CA . GLY A 1 166 ? 13.766 -1.043 1.058 1.00 60.97 166 GLY A CA 1
ATOM 1277 C C . GLY A 1 166 ? 12.878 -1.379 -0.152 1.00 60.97 166 GLY A C 1
ATOM 1278 O O . GLY A 1 166 ? 11.885 -0.701 -0.391 1.00 60.97 166 GLY A O 1
ATOM 1279 N N . LEU A 1 167 ? 13.165 -2.451 -0.898 1.00 67.38 167 LEU A N 1
ATOM 1280 C CA . LEU A 1 167 ? 12.321 -2.915 -2.002 1.00 67.38 167 LEU A CA 1
ATOM 1281 C C . LEU A 1 167 ? 10.952 -3.409 -1.511 1.00 67.38 167 LEU A C 1
ATOM 1283 O O . LEU A 1 167 ? 10.023 -3.511 -2.308 1.00 67.38 167 LEU A O 1
ATOM 1287 N N . GLN A 1 168 ? 10.805 -3.632 -0.202 1.00 69.62 168 GLN A N 1
ATOM 1288 C CA . GLN A 1 168 ? 9.527 -3.840 0.461 1.00 69.62 168 GLN A CA 1
ATOM 1289 C C . GLN A 1 168 ? 8.944 -2.519 0.969 1.00 69.62 168 GLN A C 1
ATOM 1291 O O . GLN A 1 168 ? 9.528 -1.867 1.831 1.00 69.62 168 GLN A O 1
ATOM 1296 N N . CYS A 1 169 ? 7.749 -2.139 0.519 1.00 70.06 169 CYS A N 1
ATOM 1297 C CA . CYS A 1 169 ? 6.975 -1.092 1.193 1.00 70.06 169 CYS A CA 1
ATOM 1298 C C . CYS A 1 169 ? 6.443 -1.600 2.548 1.00 70.06 169 CYS A C 1
ATOM 1300 O O . CYS A 1 169 ? 5.617 -2.511 2.531 1.00 70.06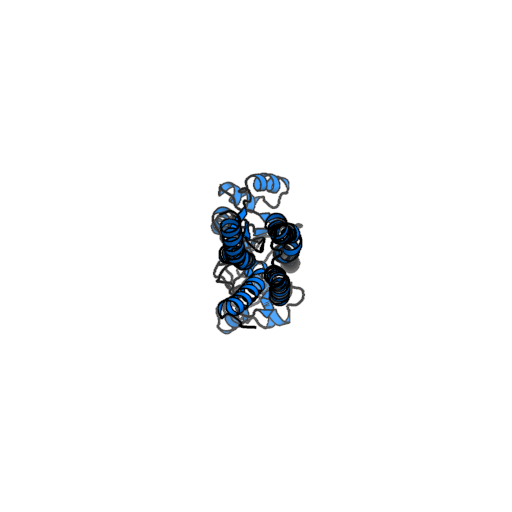 169 CYS A O 1
ATOM 1302 N N . PRO A 1 170 ? 6.792 -0.997 3.711 1.00 68.00 170 PRO A N 1
ATOM 1303 C CA . PRO A 1 170 ? 6.306 -1.434 5.028 1.00 68.00 170 PRO A CA 1
ATOM 1304 C C . PRO A 1 170 ? 4.785 -1.402 5.215 1.00 68.00 170 PRO A C 1
ATOM 1306 O O . PRO A 1 170 ? 4.276 -1.988 6.169 1.00 68.00 170 PRO A O 1
ATOM 1309 N N . ALA A 1 171 ? 4.042 -0.742 4.316 1.00 65.12 171 ALA A N 1
ATOM 1310 C CA . ALA A 1 171 ? 2.583 -0.790 4.328 1.00 65.12 171 ALA A CA 1
ATOM 1311 C C . ALA A 1 171 ? 2.029 -2.208 4.090 1.00 65.12 171 ALA A C 1
ATOM 1313 O O . ALA A 1 171 ? 0.875 -2.448 4.434 1.00 65.12 171 ALA A O 1
ATOM 1314 N N . TYR A 1 172 ? 2.857 -3.151 3.622 1.00 62.75 172 TYR A N 1
ATOM 1315 C CA . TYR A 1 172 ? 2.463 -4.543 3.400 1.00 62.75 172 TYR A CA 1
ATOM 1316 C C . TYR A 1 172 ? 1.930 -5.287 4.608 1.00 62.75 172 TYR A C 1
ATOM 1318 O O . TYR A 1 172 ? 1.073 -6.152 4.488 1.00 62.75 172 TYR A O 1
ATOM 1326 N N . GLN A 1 173 ? 2.364 -4.904 5.802 1.00 57.97 173 GLN A N 1
ATOM 1327 C CA . GLN A 1 173 ? 1.875 -5.513 7.038 1.00 57.97 173 GLN A CA 1
ATOM 1328 C C . GLN A 1 173 ? 0.412 -5.151 7.338 1.00 57.97 173 GLN A C 1
ATOM 1330 O O . GLN A 1 173 ? -0.217 -5.758 8.203 1.00 57.97 173 GLN A O 1
ATOM 1335 N N . TYR A 1 174 ? -0.126 -4.149 6.639 1.00 57.28 174 TYR A N 1
ATOM 1336 C CA . TYR A 1 174 ? -1.521 -3.720 6.717 1.00 57.28 174 TYR A CA 1
ATOM 1337 C C . TYR A 1 174 ? -2.358 -4.246 5.547 1.00 57.28 174 TYR A C 1
ATOM 1339 O O . TYR A 1 174 ? -3.559 -3.975 5.479 1.00 57.28 174 TYR A O 1
ATOM 1347 N N . HIS A 1 175 ? -1.727 -4.990 4.641 1.00 53.88 175 HIS A N 1
ATOM 1348 C CA . HIS A 1 175 ? -2.361 -5.733 3.565 1.00 53.88 175 HIS A CA 1
ATOM 1349 C C . HIS A 1 175 ? -2.772 -7.090 4.156 1.00 53.88 175 HIS A C 1
ATOM 1351 O O . HIS A 1 175 ? -2.009 -7.719 4.887 1.00 53.88 175 HIS A O 1
ATOM 1357 N N . GLY A 1 176 ? -4.039 -7.479 4.017 1.00 47.12 176 GLY A N 1
ATOM 1358 C CA . GLY A 1 176 ? -4.565 -8.667 4.700 1.00 47.12 176 GLY A CA 1
ATOM 1359 C C . GLY A 1 176 ? -3.868 -9.969 4.274 1.00 47.12 176 GLY A C 1
ATOM 1360 O O . GLY A 1 176 ? -3.372 -10.044 3.168 1.00 47.12 176 GLY A O 1
ATOM 1361 N N . VAL A 1 177 ? -3.884 -10.975 5.166 1.00 40.81 177 VAL A N 1
ATOM 1362 C CA . VAL A 1 177 ? -3.609 -12.442 5.069 1.00 40.81 177 VAL A CA 1
ATOM 1363 C C . VAL A 1 177 ? -2.418 -12.973 4.233 1.00 40.81 177 VAL A C 1
ATOM 1365 O O . VAL A 1 177 ? -1.876 -14.007 4.611 1.00 40.81 177 VAL A O 1
ATOM 1368 N N . HIS A 1 178 ? -1.936 -12.301 3.193 1.00 45.97 178 HIS A N 1
ATOM 1369 C CA . HIS A 1 178 ? -0.891 -12.778 2.283 1.00 45.97 178 HIS A CA 1
ATOM 1370 C C . HIS A 1 178 ? 0.298 -11.813 2.263 1.00 45.97 178 HIS A C 1
ATOM 1372 O O . HIS A 1 178 ? 0.712 -11.300 1.233 1.00 45.97 178 HIS A O 1
ATOM 1378 N N . GLY A 1 179 ? 0.846 -11.549 3.450 1.00 48.25 179 GLY A N 1
ATOM 1379 C CA . GLY A 1 179 ? 2.123 -10.861 3.615 1.00 48.25 179 GLY A CA 1
ATOM 1380 C C . GLY A 1 179 ? 3.292 -11.815 3.397 1.00 48.25 179 GLY A C 1
ATOM 1381 O O . GLY A 1 179 ? 4.113 -11.980 4.302 1.00 48.25 179 GLY A O 1
ATOM 1382 N N . ASP A 1 180 ? 3.354 -12.469 2.239 1.00 52.97 180 ASP A N 1
ATOM 1383 C CA . ASP A 1 180 ? 4.524 -13.264 1.899 1.00 52.97 180 ASP A CA 1
ATOM 1384 C C . ASP A 1 180 ? 5.626 -12.277 1.520 1.00 52.97 180 ASP A C 1
ATOM 1386 O O . ASP A 1 180 ? 5.586 -11.622 0.483 1.00 52.97 180 ASP A O 1
ATOM 1390 N N . ALA A 1 181 ? 6.629 -12.147 2.391 1.00 54.19 181 ALA A N 1
ATOM 1391 C CA . ALA A 1 181 ? 7.804 -11.291 2.203 1.00 54.19 181 ALA A CA 1
ATOM 1392 C C . ALA A 1 181 ? 8.680 -11.672 0.985 1.00 54.19 181 ALA A C 1
ATOM 1394 O O . ALA A 1 181 ? 9.819 -11.225 0.876 1.00 54.19 181 ALA A O 1
ATOM 1395 N N . GLU A 1 182 ? 8.154 -12.537 0.122 1.00 60.72 182 GLU A N 1
ATOM 1396 C CA . GLU A 1 182 ? 8.746 -13.070 -1.094 1.00 60.72 182 GLU A CA 1
ATOM 1397 C C . GLU A 1 182 ? 8.349 -12.228 -2.324 1.00 60.72 182 GLU A C 1
ATOM 1399 O O . GLU A 1 182 ? 9.119 -12.177 -3.285 1.00 60.72 182 GLU A O 1
ATOM 1404 N N . ASP A 1 183 ? 7.198 -11.539 -2.283 1.00 73.06 183 ASP A N 1
ATOM 1405 C CA . ASP A 1 183 ? 6.635 -10.812 -3.425 1.00 73.06 183 ASP A CA 1
ATOM 1406 C C . ASP A 1 183 ? 7.310 -9.451 -3.672 1.00 73.06 183 ASP A C 1
ATOM 1408 O O . ASP A 1 183 ? 7.597 -8.677 -2.760 1.00 73.06 183 ASP A O 1
ATOM 1412 N N . ALA A 1 184 ? 7.528 -9.124 -4.944 1.00 75.69 184 ALA A N 1
ATOM 1413 C CA . ALA A 1 184 ? 7.984 -7.821 -5.404 1.00 75.69 184 ALA A CA 1
ATOM 1414 C C . ALA A 1 184 ? 6.926 -6.745 -5.139 1.00 75.69 184 ALA A C 1
ATOM 1416 O O . ALA A 1 184 ? 5.747 -6.957 -5.414 1.00 75.69 184 ALA A O 1
ATOM 1417 N N . HIS A 1 185 ? 7.351 -5.576 -4.640 1.00 81.06 185 HIS A N 1
ATOM 1418 C CA . HIS A 1 185 ? 6.434 -4.452 -4.399 1.00 81.06 185 HIS A CA 1
ATOM 1419 C C . HIS A 1 185 ? 6.546 -3.326 -5.434 1.00 81.06 185 HIS A C 1
ATOM 1421 O O . HIS A 1 185 ? 5.717 -2.423 -5.471 1.00 81.06 185 HIS A O 1
ATOM 1427 N N . TRP A 1 186 ? 7.584 -3.357 -6.267 1.00 87.56 186 TRP A N 1
ATOM 1428 C CA . TRP A 1 186 ? 7.853 -2.348 -7.286 1.00 87.56 186 TRP A CA 1
ATOM 1429 C C . TRP A 1 186 ? 8.012 -3.019 -8.629 1.00 87.56 186 TRP A C 1
ATOM 1431 O O . TRP A 1 186 ? 8.774 -3.980 -8.736 1.00 87.56 186 TRP A O 1
ATOM 1441 N N . PHE A 1 187 ? 7.337 -2.487 -9.640 1.00 90.56 187 PHE A N 1
ATOM 1442 C CA . PHE A 1 187 ? 7.330 -3.024 -10.994 1.00 90.56 187 PHE A CA 1
ATOM 1443 C C . PHE A 1 187 ? 7.600 -1.923 -12.001 1.00 90.56 187 PHE A C 1
ATOM 1445 O O . PHE A 1 187 ? 7.101 -0.810 -11.845 1.00 90.56 187 PHE A O 1
ATOM 1452 N N . GLN A 1 188 ? 8.366 -2.239 -13.041 1.00 93.44 188 GLN A N 1
ATOM 1453 C CA . GLN A 1 188 ? 8.404 -1.398 -14.231 1.00 93.44 188 GLN A CA 1
ATOM 1454 C C . GLN A 1 188 ? 7.058 -1.485 -14.951 1.00 93.44 188 GLN A C 1
ATOM 1456 O O . GLN A 1 188 ? 6.427 -2.539 -14.978 1.00 93.44 188 GLN A O 1
ATOM 1461 N N . VAL A 1 189 ? 6.611 -0.377 -15.527 1.00 92.75 189 VAL A N 1
ATOM 1462 C CA . VAL A 1 189 ? 5.458 -0.360 -16.425 1.00 92.75 189 VAL A CA 1
ATOM 1463 C C . VAL A 1 189 ? 5.975 -0.457 -17.849 1.00 92.75 189 VAL A C 1
ATOM 1465 O O . VAL A 1 189 ? 6.697 0.426 -18.314 1.00 92.75 189 VAL A O 1
ATOM 1468 N N . GLU A 1 190 ? 5.574 -1.507 -18.558 1.00 89.31 190 GLU A N 1
ATOM 1469 C CA . GLU A 1 190 ? 5.898 -1.677 -19.974 1.00 89.31 190 GLU A CA 1
ATOM 1470 C C . GLU A 1 190 ? 5.115 -0.662 -20.814 1.00 89.31 190 GLU A C 1
ATOM 1472 O O . GLU A 1 190 ? 4.000 -0.918 -21.273 1.00 89.31 190 GLU A O 1
ATOM 1477 N N . LEU A 1 191 ? 5.680 0.535 -20.981 1.00 83.38 191 LEU A N 1
ATOM 1478 C CA . LEU A 1 191 ? 5.060 1.590 -21.771 1.00 83.38 191 LEU A CA 1
ATOM 1479 C C . LEU A 1 191 ? 4.987 1.179 -23.252 1.00 83.38 191 LEU A C 1
ATOM 1481 O O . LEU A 1 191 ? 5.981 0.704 -23.807 1.00 83.38 191 LEU A O 1
ATOM 1485 N N . PRO A 1 192 ? 3.858 1.428 -23.942 1.00 73.31 192 PRO A N 1
ATOM 1486 C CA . PRO A 1 192 ? 3.762 1.189 -25.376 1.00 73.31 192 PRO A CA 1
ATOM 1487 C C . PRO A 1 192 ? 4.668 2.189 -26.100 1.00 73.31 192 PRO A C 1
ATOM 1489 O O . PRO A 1 192 ? 4.298 3.357 -26.251 1.00 73.31 192 PRO A O 1
ATOM 1492 N N . THR A 1 193 ? 5.860 1.749 -26.499 1.00 66.44 193 THR A N 1
ATOM 1493 C CA . THR A 1 193 ? 6.819 2.530 -27.287 1.00 66.44 193 THR A CA 1
ATOM 1494 C C . THR A 1 193 ? 6.822 2.052 -28.737 1.00 66.44 193 THR A C 1
ATOM 1496 O O . THR A 1 193 ? 6.715 0.857 -29.022 1.00 66.44 193 THR A O 1
ATOM 1499 N N . GLU A 1 194 ? 6.953 2.985 -29.680 1.00 48.56 194 GLU A N 1
ATOM 1500 C CA . GLU A 1 194 ? 7.257 2.636 -31.067 1.00 48.56 194 GLU A CA 1
ATOM 1501 C C . GLU A 1 194 ? 8.736 2.234 -31.150 1.00 48.56 194 GLU A C 1
ATOM 1503 O O . GLU A 1 194 ? 9.619 3.076 -31.011 1.00 48.56 194 GLU A O 1
ATOM 1508 N N . GLY A 1 195 ? 9.021 0.942 -31.343 1.00 51.94 195 GLY A N 1
ATOM 1509 C CA . GLY A 1 195 ? 10.377 0.468 -31.660 1.00 51.94 195 GLY A CA 1
ATOM 1510 C C . GLY A 1 195 ? 10.954 -0.648 -30.787 1.00 51.94 195 GLY A C 1
ATOM 1511 O O . GLY A 1 195 ? 12.046 -1.113 -31.093 1.00 51.94 195 GLY A O 1
ATOM 1512 N N . GLY A 1 196 ? 10.250 -1.125 -29.754 1.00 45.78 196 GLY A N 1
ATOM 1513 C CA . GLY A 1 196 ? 10.557 -2.406 -29.091 1.00 45.78 196 GLY A CA 1
ATOM 1514 C C . GLY A 1 196 ? 11.915 -2.520 -28.381 1.00 45.78 196 GLY A C 1
ATOM 1515 O O . GLY A 1 196 ? 12.309 -3.629 -28.025 1.00 45.78 196 GLY A O 1
ATOM 1516 N N . ASN A 1 197 ? 12.643 -1.420 -28.166 1.00 49.75 197 ASN A N 1
ATOM 1517 C CA . ASN A 1 197 ? 13.908 -1.465 -27.435 1.00 49.75 197 ASN A CA 1
ATOM 1518 C C . ASN A 1 197 ? 13.656 -1.517 -25.924 1.00 49.75 197 ASN A C 1
ATOM 1520 O O . ASN A 1 197 ? 13.007 -0.641 -25.360 1.00 49.75 197 ASN A O 1
ATOM 1524 N N . SER A 1 198 ? 14.225 -2.530 -25.268 1.00 55.56 198 SER A N 1
ATOM 1525 C CA . SER A 1 198 ? 14.078 -2.792 -23.830 1.00 55.56 198 SER A CA 1
ATOM 1526 C C . SER A 1 198 ? 14.851 -1.823 -22.926 1.00 55.56 198 SER A C 1
ATOM 1528 O O . SER A 1 198 ? 14.656 -1.842 -21.714 1.00 55.56 198 SER A O 1
ATOM 1530 N N . LYS A 1 199 ? 15.722 -0.977 -23.498 1.00 62.44 199 LYS A N 1
ATOM 1531 C CA . LYS A 1 199 ? 16.516 0.028 -22.779 1.00 62.44 199 LYS A CA 1
ATOM 1532 C C . LYS A 1 199 ? 16.018 1.428 -23.113 1.00 62.44 199 LYS A C 1
ATOM 1534 O O . LYS A 1 199 ? 16.093 1.861 -24.262 1.00 62.44 199 LYS A O 1
ATOM 1539 N N . SER A 1 200 ? 15.519 2.116 -22.091 1.00 69.94 200 SER A N 1
ATOM 1540 C CA . SER A 1 200 ? 14.931 3.450 -22.182 1.00 69.94 200 SER A CA 1
ATOM 1541 C C . SER A 1 200 ? 15.641 4.414 -21.229 1.00 69.94 200 SER A C 1
ATOM 1543 O O . SER A 1 200 ? 16.127 4.017 -20.168 1.00 69.94 200 SER A O 1
ATOM 1545 N N . ASN A 1 201 ? 15.686 5.693 -21.606 1.00 77.62 201 ASN A N 1
ATOM 1546 C CA . ASN A 1 201 ? 16.101 6.788 -20.718 1.00 77.62 201 ASN A CA 1
ATOM 1547 C C . ASN A 1 201 ? 14.930 7.355 -19.908 1.00 77.62 201 ASN A C 1
ATOM 1549 O O . ASN A 1 201 ? 15.113 8.288 -19.130 1.00 77.62 201 ASN A O 1
ATOM 1553 N N . GLU A 1 202 ? 13.745 6.786 -20.106 1.00 85.75 202 GLU A N 1
ATOM 1554 C CA . GLU A 1 202 ? 12.530 7.075 -19.365 1.00 85.75 202 GLU A CA 1
ATOM 1555 C C . GLU A 1 202 ? 11.964 5.775 -18.804 1.00 85.75 202 GLU A C 1
ATOM 1557 O O . GLU A 1 202 ? 11.881 4.767 -19.510 1.00 85.75 202 GLU A O 1
ATOM 1562 N N . LEU A 1 203 ? 11.572 5.788 -17.537 1.00 89.38 203 LEU A N 1
ATOM 1563 C CA . LEU A 1 203 ? 11.033 4.621 -16.857 1.00 89.38 203 LEU A CA 1
ATOM 1564 C C . LEU A 1 203 ? 9.872 5.039 -15.961 1.00 89.38 203 LEU A C 1
ATOM 1566 O O . LEU A 1 203 ? 9.934 6.057 -15.275 1.00 89.38 203 LEU A O 1
ATOM 1570 N N . VAL A 1 204 ? 8.820 4.228 -15.944 1.00 93.31 204 VAL A N 1
ATOM 1571 C CA . VAL A 1 204 ? 7.738 4.365 -14.972 1.00 93.31 204 VAL A CA 1
ATOM 1572 C C . VAL A 1 204 ? 7.776 3.152 -14.066 1.00 93.31 204 VAL A C 1
ATOM 1574 O O . VAL A 1 204 ? 7.740 2.021 -14.545 1.00 93.31 204 VAL A O 1
ATOM 1577 N N . LEU A 1 205 ? 7.857 3.393 -12.762 1.00 93.12 205 LEU A N 1
ATOM 1578 C CA . LEU A 1 205 ? 7.698 2.365 -11.746 1.00 93.12 205 LEU A CA 1
ATOM 1579 C C . LEU A 1 205 ? 6.356 2.553 -11.060 1.00 93.12 205 LEU A C 1
ATOM 1581 O O . LEU A 1 205 ? 5.976 3.671 -10.711 1.00 93.12 205 LEU A O 1
ATOM 1585 N N . ILE A 1 206 ? 5.661 1.452 -10.829 1.00 91.38 206 ILE A N 1
ATOM 1586 C CA . ILE A 1 206 ? 4.430 1.427 -10.056 1.00 91.38 206 ILE A CA 1
ATOM 1587 C C . ILE A 1 206 ? 4.616 0.505 -8.862 1.00 91.38 206 ILE A C 1
ATOM 1589 O O . ILE A 1 206 ? 5.135 -0.609 -8.971 1.00 91.38 206 ILE A O 1
ATOM 1593 N N . GLU A 1 207 ? 4.211 1.002 -7.705 1.00 87.50 207 GLU A N 1
ATOM 1594 C CA . GLU A 1 207 ? 4.078 0.180 -6.518 1.00 87.50 207 GLU A CA 1
ATOM 1595 C C . GLU A 1 207 ? 2.869 -0.735 -6.685 1.00 87.50 207 GLU A C 1
ATOM 1597 O O . GLU A 1 207 ? 1.781 -0.237 -6.984 1.00 87.50 207 GLU A O 1
ATOM 1602 N N . ALA A 1 208 ? 3.052 -2.045 -6.517 1.00 83.88 208 ALA A N 1
ATOM 1603 C CA . ALA A 1 208 ? 1.990 -3.046 -6.560 1.00 83.88 208 ALA A CA 1
ATOM 1604 C C . ALA A 1 208 ? 2.275 -4.215 -5.623 1.00 83.88 208 ALA A C 1
ATOM 1606 O O . ALA A 1 208 ? 3.418 -4.444 -5.262 1.00 83.88 208 ALA A O 1
ATOM 1607 N N . THR A 1 209 ? 1.255 -4.965 -5.234 1.00 76.62 209 THR A N 1
ATOM 1608 C CA . THR A 1 209 ? 1.366 -6.085 -4.286 1.00 76.62 209 THR A CA 1
ATOM 1609 C C . THR A 1 209 ? 0.447 -7.211 -4.732 1.00 76.62 209 THR A C 1
ATOM 1611 O O . THR A 1 209 ? -0.399 -6.990 -5.589 1.00 76.62 209 THR A O 1
ATOM 1614 N N . GLU A 1 210 ? 0.573 -8.405 -4.149 1.00 75.12 210 GLU A N 1
ATOM 1615 C CA . GLU A 1 210 ? -0.281 -9.560 -4.491 1.00 75.12 210 GLU A CA 1
ATOM 1616 C C . GLU A 1 210 ? -0.185 -9.976 -5.974 1.00 75.12 210 GLU A C 1
ATOM 1618 O O . GLU A 1 210 ? -1.056 -10.655 -6.514 1.00 75.12 210 GLU A O 1
ATOM 1623 N N . MET A 1 211 ? 0.909 -9.601 -6.642 1.00 80.38 211 MET A N 1
ATOM 1624 C CA . MET A 1 211 ? 1.168 -9.968 -8.035 1.00 80.38 211 MET A CA 1
ATOM 1625 C C . MET A 1 211 ? 1.692 -11.408 -8.175 1.00 80.38 211 MET A C 1
ATOM 1627 O O . MET A 1 211 ? 1.810 -11.905 -9.301 1.00 80.38 211 MET A O 1
ATOM 1631 N N . GLY A 1 212 ? 2.044 -12.062 -7.056 1.00 81.38 212 GLY A N 1
ATOM 1632 C CA . GLY A 1 212 ? 2.651 -13.394 -7.032 1.00 81.38 212 GLY A CA 1
ATOM 1633 C C . GLY A 1 212 ? 3.946 -13.442 -7.838 1.00 81.38 212 GLY A C 1
ATOM 1634 O O . GLY A 1 212 ? 4.140 -14.353 -8.643 1.00 81.38 212 GLY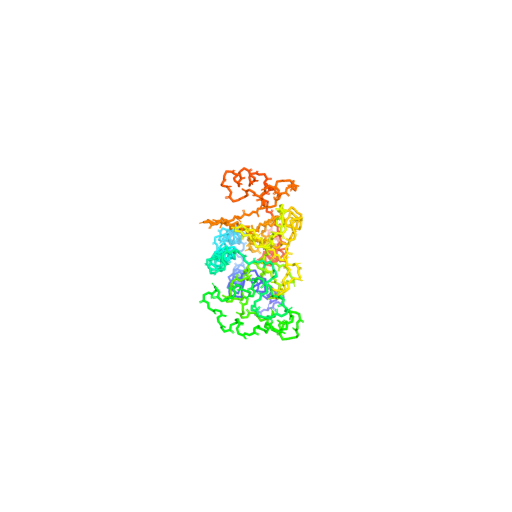 A O 1
ATOM 1635 N N . VAL A 1 213 ? 4.765 -12.392 -7.729 1.00 83.81 213 VAL A N 1
ATOM 1636 C CA . VAL A 1 213 ? 6.036 -12.242 -8.451 1.00 83.81 213 VAL A CA 1
ATOM 1637 C C . VAL A 1 213 ? 7.142 -12.212 -7.411 1.00 83.81 213 VAL A C 1
ATOM 1639 O O . VAL A 1 213 ? 7.290 -11.187 -6.746 1.00 83.81 2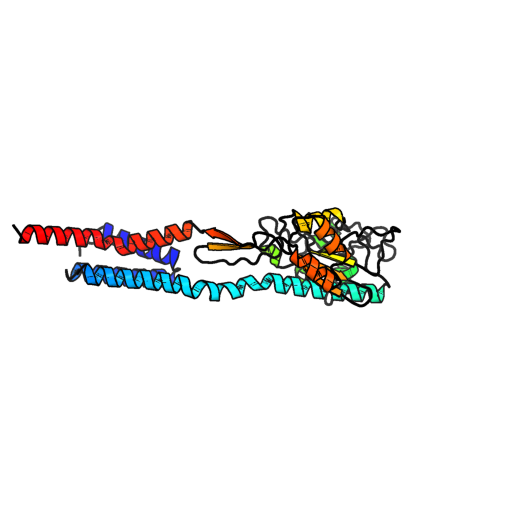13 VAL A O 1
ATOM 1642 N N . PRO A 1 214 ? 7.960 -13.263 -7.266 1.00 82.81 214 PRO A N 1
ATOM 1643 C CA . PRO A 1 214 ? 9.162 -13.168 -6.460 1.00 82.81 214 PRO A CA 1
ATOM 1644 C C . PRO A 1 214 ? 10.073 -12.074 -7.010 1.00 82.81 214 PRO A C 1
ATOM 1646 O O . PRO A 1 214 ? 10.236 -11.943 -8.218 1.00 82.81 214 PRO A O 1
ATOM 1649 N N . TRP A 1 215 ? 10.731 -11.294 -6.161 1.00 79.25 215 TRP A N 1
ATOM 1650 C CA . TRP A 1 215 ? 11.528 -10.153 -6.641 1.00 79.25 215 TRP A CA 1
ATOM 1651 C C . TRP A 1 215 ? 12.735 -10.515 -7.530 1.00 79.25 215 TRP A C 1
ATOM 1653 O O . TRP A 1 215 ? 13.246 -9.666 -8.269 1.00 79.25 215 TRP A O 1
ATOM 1663 N N . THR A 1 216 ? 13.180 -11.772 -7.502 1.00 83.25 216 THR A N 1
ATOM 1664 C CA . THR A 1 216 ? 14.202 -12.301 -8.416 1.00 83.25 216 THR A CA 1
ATOM 1665 C C . THR A 1 216 ? 13.657 -12.628 -9.806 1.00 83.25 216 THR A C 1
ATOM 1667 O O . THR A 1 216 ? 14.448 -12.718 -10.745 1.00 83.25 216 THR A O 1
ATOM 1670 N N . GLU A 1 217 ? 12.338 -12.786 -9.955 1.00 88.81 217 GLU A N 1
ATOM 1671 C CA . GLU A 1 217 ? 11.680 -13.055 -11.231 1.00 88.81 217 GLU A CA 1
ATOM 1672 C C . GLU A 1 217 ? 11.756 -11.803 -12.130 1.00 88.81 217 GLU A C 1
ATOM 1674 O O . GLU A 1 217 ? 11.334 -10.716 -11.716 1.00 88.81 217 GLU A O 1
ATOM 1679 N N . PRO A 1 218 ? 12.292 -11.911 -13.360 1.00 90.12 218 PRO A N 1
ATOM 1680 C CA . PRO A 1 218 ? 12.351 -10.819 -14.331 1.00 90.12 218 PRO A CA 1
ATOM 1681 C C . PRO A 1 218 ? 10.991 -10.620 -15.015 1.00 90.12 218 PRO A C 1
ATOM 1683 O O . PRO A 1 218 ? 10.860 -10.739 -16.233 1.00 90.12 218 PRO A O 1
ATOM 1686 N N . ARG A 1 219 ? 9.957 -10.390 -14.205 1.00 90.75 219 ARG A N 1
ATOM 1687 C CA . ARG A 1 219 ? 8.602 -10.098 -14.657 1.00 90.75 219 ARG A CA 1
ATOM 1688 C C . ARG A 1 219 ? 8.163 -8.759 -14.090 1.00 90.75 219 ARG A C 1
ATOM 1690 O O . ARG A 1 219 ? 8.294 -8.491 -12.893 1.00 90.75 219 ARG A O 1
ATOM 1697 N N . ASP A 1 220 ? 7.638 -7.930 -14.977 1.00 92.00 220 ASP A N 1
ATOM 1698 C CA . ASP A 1 220 ? 7.075 -6.623 -14.675 1.00 92.00 220 ASP A CA 1
ATOM 1699 C C . ASP A 1 220 ? 5.608 -6.544 -15.120 1.00 92.00 220 ASP A C 1
ATOM 1701 O O . ASP A 1 220 ? 5.007 -7.565 -15.469 1.00 92.00 220 ASP A O 1
ATOM 1705 N N . VAL A 1 221 ? 4.990 -5.365 -15.006 1.00 91.88 221 VAL A N 1
ATOM 1706 C CA . VAL A 1 221 ? 3.572 -5.190 -15.334 1.00 91.88 221 VAL A CA 1
ATOM 1707 C C . VAL A 1 221 ? 3.402 -4.592 -16.721 1.00 91.88 221 VAL A C 1
ATOM 1709 O O . VAL A 1 221 ? 4.022 -3.588 -17.082 1.00 91.88 221 VAL A O 1
ATOM 1712 N N . SER A 1 222 ? 2.493 -5.185 -17.490 1.00 93.00 222 SER A N 1
ATOM 1713 C CA . SER A 1 222 ? 2.061 -4.604 -18.758 1.00 93.00 222 SER A CA 1
ATOM 1714 C C . SER A 1 222 ? 1.358 -3.261 -18.537 1.00 93.00 222 SER A C 1
ATOM 1716 O O . SER A 1 222 ? 0.817 -2.986 -17.460 1.00 93.00 222 SER A O 1
ATOM 1718 N N . PHE A 1 223 ? 1.300 -2.429 -19.579 1.00 92.88 223 PHE A N 1
ATOM 1719 C CA . PHE A 1 223 ? 0.584 -1.153 -19.519 1.00 92.88 223 PHE A CA 1
ATOM 1720 C C . PHE A 1 223 ? -0.877 -1.305 -19.071 1.00 92.88 223 PHE A C 1
ATOM 1722 O O . PHE A 1 223 ? -1.346 -0.530 -18.242 1.00 92.88 223 PHE A O 1
ATOM 1729 N N . ASP A 1 224 ? -1.596 -2.308 -19.584 1.00 94.00 224 ASP A N 1
ATOM 1730 C CA . ASP A 1 224 ? -3.000 -2.525 -19.221 1.00 94.00 224 ASP A CA 1
ATOM 1731 C C . ASP A 1 224 ? -3.156 -3.033 -17.780 1.00 94.00 224 ASP A C 1
ATOM 1733 O O . ASP A 1 224 ? -4.067 -2.585 -17.086 1.00 94.00 224 ASP A O 1
ATOM 1737 N N . GLN A 1 225 ? -2.238 -3.871 -17.283 1.00 93.44 225 GLN A N 1
ATOM 1738 C CA . GLN A 1 225 ? -2.209 -4.238 -15.860 1.00 93.44 225 GLN A CA 1
ATOM 1739 C C . GLN A 1 225 ? -1.945 -3.014 -14.978 1.00 93.44 225 GLN A C 1
ATOM 1741 O O . GLN A 1 225 ? -2.623 -2.824 -13.975 1.00 93.44 225 GLN A O 1
ATOM 1746 N N . ALA A 1 226 ? -1.021 -2.129 -15.362 1.00 93.44 226 ALA A N 1
ATOM 1747 C CA . ALA A 1 226 ? -0.786 -0.885 -14.630 1.00 93.44 226 ALA A CA 1
ATOM 1748 C C . ALA A 1 226 ? -2.024 0.035 -14.619 1.00 93.44 226 ALA A C 1
ATOM 1750 O O . ALA A 1 226 ? -2.301 0.695 -13.619 1.00 93.44 226 ALA A O 1
ATOM 1751 N N . VAL A 1 227 ? -2.807 0.057 -15.701 1.00 95.12 227 VAL A N 1
ATOM 1752 C CA . VAL A 1 227 ? -4.099 0.763 -15.747 1.00 95.12 227 VAL A CA 1
ATOM 1753 C C . VAL A 1 227 ? -5.120 0.114 -14.811 1.00 95.12 227 VAL A C 1
ATOM 1755 O O . VAL A 1 227 ? -5.836 0.828 -14.109 1.00 95.12 227 VAL A O 1
ATOM 1758 N N . GLU A 1 228 ? -5.182 -1.217 -14.761 1.00 93.44 228 GLU A N 1
ATOM 1759 C CA . GLU A 1 228 ? -6.048 -1.962 -13.839 1.00 93.44 228 GLU A CA 1
ATOM 1760 C C . GLU A 1 228 ? -5.715 -1.642 -12.372 1.00 93.44 228 GLU A C 1
ATOM 1762 O O . GLU A 1 228 ? -6.607 -1.323 -11.577 1.00 93.44 228 GLU A O 1
ATOM 1767 N N . LEU A 1 229 ? -4.419 -1.604 -12.041 1.00 91.00 229 LEU A N 1
ATOM 1768 C CA . LEU A 1 229 ? -3.904 -1.204 -10.729 1.00 91.00 229 LEU A CA 1
ATOM 1769 C C . LEU A 1 229 ? -4.359 0.204 -10.314 1.00 91.00 229 LEU A C 1
ATOM 1771 O O . LEU A 1 229 ? -4.638 0.454 -9.142 1.00 91.00 229 LEU A O 1
ATOM 1775 N N . LEU A 1 230 ? -4.474 1.126 -11.273 1.00 92.75 230 LEU A N 1
ATOM 1776 C CA . LEU A 1 230 ? -4.918 2.502 -11.041 1.00 92.75 230 LEU A CA 1
ATOM 1777 C C . LEU A 1 230 ? -6.439 2.699 -11.152 1.00 92.75 230 LEU A C 1
ATOM 1779 O O . LEU A 1 230 ? -6.900 3.831 -11.022 1.00 92.75 230 LEU A O 1
ATOM 1783 N N . THR A 1 231 ? -7.237 1.655 -11.387 1.00 92.50 231 THR A N 1
ATOM 1784 C CA . THR A 1 231 ? -8.691 1.797 -11.612 1.00 92.50 231 THR A CA 1
ATOM 1785 C C . THR A 1 231 ? -9.531 0.864 -10.749 1.00 92.50 231 THR A C 1
ATOM 1787 O O . THR A 1 231 ? -10.367 1.320 -9.963 1.00 92.50 231 THR A O 1
ATOM 1790 N N . THR A 1 232 ? -9.341 -0.443 -10.891 1.00 86.19 232 THR A N 1
ATOM 1791 C CA . THR A 1 232 ? -10.207 -1.468 -10.290 1.00 86.19 232 THR A CA 1
ATOM 1792 C C . THR A 1 232 ? -9.526 -2.250 -9.186 1.00 86.19 232 THR A C 1
ATOM 1794 O O . THR A 1 232 ? -10.219 -2.860 -8.369 1.00 86.19 232 THR A O 1
ATOM 1797 N N . SER A 1 233 ? -8.196 -2.244 -9.147 1.00 78.50 233 SER A N 1
ATOM 1798 C CA . SER A 1 233 ? -7.473 -3.066 -8.196 1.00 78.50 233 SER A CA 1
ATOM 1799 C C . SER A 1 233 ? -7.635 -2.574 -6.762 1.00 78.50 233 SER A C 1
ATOM 1801 O O . SER A 1 233 ? -7.409 -1.405 -6.450 1.00 78.50 233 SER A O 1
ATOM 1803 N N . ASN A 1 234 ? -8.015 -3.495 -5.880 1.00 72.50 234 ASN A N 1
ATOM 1804 C CA . ASN A 1 234 ? -8.112 -3.257 -4.441 1.00 72.50 234 ASN A CA 1
ATOM 1805 C C . ASN A 1 234 ? -6.864 -3.739 -3.695 1.00 72.50 234 ASN A C 1
ATOM 1807 O O . ASN A 1 234 ? -6.863 -3.739 -2.462 1.00 72.50 234 ASN A O 1
ATOM 1811 N N . ASP A 1 235 ? -5.828 -4.150 -4.432 1.00 63.31 235 ASP A N 1
ATOM 1812 C CA . ASP A 1 235 ? -4.542 -4.524 -3.873 1.00 63.31 235 ASP A CA 1
ATOM 1813 C C . ASP A 1 235 ? -3.926 -3.301 -3.176 1.00 63.31 235 ASP A C 1
ATOM 1815 O O . ASP A 1 235 ? -3.418 -2.346 -3.766 1.00 63.31 235 ASP A O 1
ATOM 1819 N N . ALA A 1 236 ? -4.061 -3.314 -1.853 1.00 59.19 236 ALA A N 1
ATOM 1820 C CA . ALA A 1 236 ? -2.956 -3.015 -0.971 1.00 59.19 236 ALA A CA 1
ATOM 1821 C C . ALA A 1 236 ? -2.133 -1.763 -1.359 1.00 59.19 236 ALA A C 1
ATOM 1823 O O . ALA A 1 236 ? -0.908 -1.732 -1.430 1.00 59.19 236 ALA A O 1
ATOM 1824 N N . GLY A 1 237 ? -2.843 -0.655 -1.568 1.00 58.94 237 GLY A N 1
ATOM 1825 C CA . GLY A 1 237 ? -2.234 0.665 -1.510 1.00 58.94 237 GLY A CA 1
ATOM 1826 C C . GLY A 1 237 ? -1.818 1.013 -0.079 1.00 58.94 237 GLY A C 1
ATOM 1827 O O . GLY A 1 237 ? -2.014 0.251 0.875 1.00 58.94 237 GLY A O 1
ATOM 1828 N N . HIS A 1 238 ? -1.292 2.215 0.115 1.00 65.88 238 HIS A N 1
ATOM 1829 C CA . HIS A 1 238 ? -1.083 2.738 1.460 1.00 65.88 238 HIS A CA 1
ATOM 1830 C C . HIS A 1 238 ? -2.431 3.015 2.117 1.00 65.88 238 HIS A C 1
ATOM 1832 O O . HIS A 1 238 ? -3.095 4.018 1.847 1.00 65.88 238 HIS A O 1
ATOM 1838 N N . LEU A 1 239 ? -2.824 2.132 3.025 1.00 62.59 239 LEU A N 1
ATOM 1839 C CA . LEU A 1 239 ? -4.005 2.326 3.846 1.00 62.59 239 LEU A CA 1
ATOM 1840 C C . LEU A 1 239 ? -3.597 3.046 5.128 1.00 62.59 239 LEU A C 1
ATOM 1842 O O . LEU A 1 239 ? -2.932 2.489 6.000 1.00 62.59 239 LEU A O 1
ATOM 1846 N N . GLN A 1 240 ? -4.013 4.303 5.260 1.00 66.94 240 GLN A N 1
ATOM 1847 C CA . GLN A 1 240 ? -3.971 4.989 6.547 1.00 66.94 240 GLN A CA 1
ATOM 1848 C C . GLN A 1 240 ? -5.037 4.388 7.462 1.00 66.94 240 GLN A C 1
ATOM 1850 O O . GLN A 1 240 ? -6.210 4.730 7.374 1.00 66.94 240 GLN A O 1
ATOM 1855 N N . ILE A 1 241 ? -4.658 3.470 8.344 1.00 72.94 241 ILE A N 1
ATOM 1856 C CA . ILE A 1 241 ? -5.619 2.878 9.277 1.00 72.94 241 ILE A CA 1
ATOM 1857 C C . ILE A 1 241 ? -5.711 3.763 10.518 1.00 72.94 241 ILE A C 1
ATOM 1859 O O . ILE A 1 241 ? -4.764 3.861 11.290 1.00 72.94 241 ILE A O 1
ATOM 1863 N N . PHE A 1 242 ? -6.862 4.377 10.768 1.00 73.88 242 PHE A N 1
ATOM 1864 C CA . PHE A 1 242 ? -7.154 5.005 12.053 1.00 73.88 242 PHE A CA 1
ATOM 1865 C C . PHE A 1 242 ? -7.809 3.984 12.970 1.00 73.88 242 PHE A C 1
ATOM 1867 O O . PHE A 1 242 ? -9.026 3.786 12.955 1.00 73.88 242 PHE A O 1
ATOM 1874 N N . ASP A 1 243 ? -6.977 3.316 13.765 1.00 75.19 243 ASP A N 1
ATOM 1875 C CA . ASP A 1 243 ? -7.449 2.329 14.718 1.00 75.19 243 ASP A CA 1
ATOM 1876 C C . ASP A 1 243 ? -7.827 2.997 16.049 1.00 75.19 243 ASP A C 1
ATOM 1878 O O . ASP A 1 243 ? -6.980 3.525 16.769 1.00 75.19 243 ASP A O 1
ATOM 1882 N N . SER A 1 244 ? -9.122 3.003 16.359 1.00 74.12 244 SER A N 1
ATOM 1883 C CA . SER A 1 244 ? -9.698 3.582 17.571 1.00 74.12 244 SER A CA 1
ATOM 1884 C C . SER A 1 244 ? -10.267 2.505 18.505 1.00 74.12 244 SER A C 1
ATOM 1886 O O . SER A 1 244 ? -10.344 1.320 18.175 1.00 74.12 244 SER A O 1
ATOM 1888 N N . HIS A 1 245 ? -10.691 2.888 19.714 1.00 75.44 245 HIS A N 1
ATOM 1889 C CA . HIS A 1 245 ? -11.196 1.925 20.699 1.00 75.44 245 HIS A CA 1
ATOM 1890 C C . HIS A 1 245 ? -12.450 1.201 20.202 1.00 75.44 245 HIS A C 1
ATOM 1892 O O . HIS A 1 245 ? -12.566 -0.012 20.352 1.00 75.44 245 HIS A O 1
ATOM 1898 N N . PHE A 1 246 ? -13.372 1.947 19.590 1.00 79.75 246 PHE A N 1
ATOM 1899 C CA . PHE A 1 246 ? -14.661 1.436 19.119 1.00 79.75 246 PHE A CA 1
ATOM 1900 C C . PHE A 1 246 ? -14.747 1.288 17.609 1.00 79.75 246 PHE A C 1
ATOM 1902 O O . PHE A 1 246 ? -15.671 0.642 17.127 1.00 79.75 246 PHE A O 1
ATOM 1909 N N . THR A 1 247 ? -13.824 1.879 16.859 1.00 79.44 247 THR A N 1
ATOM 1910 C CA . THR A 1 247 ? -13.898 1.921 15.402 1.00 79.44 247 THR A CA 1
ATOM 1911 C C . THR A 1 247 ? -12.538 1.687 14.774 1.00 79.44 247 THR A C 1
ATOM 1913 O O . THR A 1 247 ? -11.514 1.987 15.377 1.00 79.44 247 THR A O 1
ATOM 1916 N N . VAL A 1 248 ? -12.531 1.165 13.555 1.00 80.19 248 VAL A N 1
ATOM 1917 C CA . VAL A 1 248 ? -11.377 1.188 12.657 1.00 80.19 248 VAL A CA 1
ATOM 1918 C C . VAL A 1 248 ? -11.813 1.946 11.419 1.00 80.19 248 VAL A C 1
ATOM 1920 O O . VAL A 1 248 ? -12.778 1.538 10.777 1.00 80.19 248 VAL A O 1
ATOM 1923 N N . SER A 1 249 ? -11.133 3.036 11.084 1.00 77.81 249 SER A N 1
ATOM 1924 C CA . SER A 1 249 ? -11.381 3.759 9.835 1.00 77.81 249 SER A CA 1
ATOM 1925 C C . SER A 1 249 ? -10.234 3.527 8.861 1.00 77.81 249 SER A C 1
ATOM 1927 O O . SER A 1 249 ? -9.070 3.593 9.248 1.00 77.81 249 SER A O 1
ATOM 1929 N N . ARG A 1 250 ? -10.558 3.238 7.602 1.00 76.94 250 ARG A N 1
ATOM 1930 C CA . ARG A 1 250 ? -9.600 3.028 6.509 1.00 76.94 250 ARG A CA 1
ATOM 1931 C C . ARG A 1 250 ? -10.061 3.821 5.277 1.00 76.94 250 ARG A C 1
ATOM 1933 O O . ARG A 1 250 ? -11.275 4.002 5.134 1.00 76.94 250 ARG A O 1
ATOM 1940 N N . PRO A 1 251 ? -9.154 4.269 4.394 1.00 76.44 251 PRO A N 1
ATOM 1941 C CA . PRO A 1 251 ? -9.530 4.763 3.079 1.00 76.44 251 PRO A CA 1
ATOM 1942 C C . PRO A 1 251 ? -10.369 3.710 2.355 1.00 76.44 251 PRO A C 1
ATOM 1944 O O . PRO A 1 251 ? -10.135 2.509 2.499 1.00 76.44 251 PRO A O 1
ATOM 1947 N N . ASP A 1 252 ? -11.379 4.155 1.622 1.00 78.44 252 ASP A N 1
ATOM 1948 C CA . ASP A 1 252 ? -12.246 3.276 0.838 1.00 78.44 252 ASP A CA 1
ATOM 1949 C C . ASP A 1 252 ? -11.587 2.760 -0.444 1.00 78.44 252 ASP A C 1
ATOM 1951 O O . ASP A 1 252 ? -12.015 1.738 -0.980 1.00 78.44 252 ASP A O 1
ATOM 1955 N N . THR A 1 253 ? -10.555 3.466 -0.896 1.00 78.94 253 THR A N 1
ATOM 1956 C CA . THR A 1 253 ? -9.800 3.231 -2.117 1.00 78.94 253 THR A CA 1
ATOM 1957 C C . THR A 1 253 ? -8.298 3.280 -1.811 1.00 78.94 253 THR A C 1
ATOM 1959 O O . THR A 1 253 ? -7.844 4.138 -1.040 1.00 78.94 253 THR A O 1
ATOM 1962 N N . PRO A 1 254 ? -7.500 2.361 -2.379 1.00 78.19 254 PRO A N 1
ATOM 1963 C CA . PRO A 1 254 ? -6.053 2.387 -2.243 1.00 78.19 254 PRO A CA 1
ATOM 1964 C C . PRO A 1 254 ? -5.442 3.589 -2.975 1.00 78.19 254 PRO A C 1
ATOM 1966 O O . PRO A 1 254 ? -5.958 4.073 -3.983 1.00 78.19 254 PRO A O 1
ATOM 1969 N N . MET A 1 255 ? -4.298 4.043 -2.469 1.00 83.56 255 MET A N 1
ATOM 1970 C CA . MET A 1 255 ? -3.393 4.951 -3.175 1.00 83.56 255 MET A CA 1
ATOM 1971 C C . MET A 1 255 ? -2.009 4.328 -3.228 1.00 83.56 255 MET A C 1
ATOM 1973 O O . MET A 1 255 ? -1.637 3.583 -2.321 1.00 83.56 255 MET A O 1
ATOM 1977 N N . ARG A 1 256 ? -1.246 4.640 -4.269 1.00 86.56 256 ARG A N 1
ATOM 1978 C CA . ARG A 1 256 ? 0.021 3.964 -4.577 1.00 86.56 256 ARG A CA 1
ATOM 1979 C C . ARG A 1 256 ? 1.054 4.984 -5.024 1.00 86.56 256 ARG A C 1
ATOM 1981 O O . ARG A 1 256 ? 0.684 6.028 -5.573 1.00 86.56 256 ARG A O 1
ATOM 1988 N N . HIS A 1 257 ? 2.333 4.704 -4.807 1.00 89.38 257 HIS A N 1
ATOM 1989 C CA . HIS A 1 257 ? 3.369 5.507 -5.437 1.00 89.38 257 HIS A CA 1
ATOM 1990 C C . HIS A 1 257 ? 3.550 5.108 -6.904 1.00 89.38 257 HIS A C 1
ATOM 1992 O O . HIS A 1 257 ? 3.649 3.932 -7.252 1.00 89.38 257 HIS A O 1
ATOM 1998 N N . VAL A 1 258 ? 3.633 6.121 -7.761 1.00 93.31 258 VAL A N 1
ATOM 1999 C CA . VAL A 1 258 ? 4.068 5.996 -9.150 1.00 93.31 258 VAL A CA 1
ATOM 2000 C C . VAL A 1 258 ? 5.295 6.875 -9.311 1.00 93.31 258 VAL A C 1
ATOM 2002 O O . VAL A 1 258 ? 5.254 8.071 -9.018 1.00 93.31 258 VAL A O 1
ATOM 2005 N N . VAL A 1 259 ? 6.400 6.275 -9.729 1.00 94.25 259 VAL A N 1
ATOM 2006 C CA . VAL A 1 259 ? 7.671 6.961 -9.938 1.00 94.25 259 VAL A CA 1
ATOM 2007 C C . VAL A 1 259 ? 7.878 7.130 -11.430 1.00 94.25 259 VAL A C 1
ATOM 2009 O O . VAL A 1 259 ? 7.887 6.155 -12.172 1.00 94.25 259 VAL A O 1
ATOM 2012 N N . PHE A 1 260 ? 8.082 8.366 -11.855 1.00 94.50 260 PHE A N 1
ATOM 2013 C CA . PHE A 1 260 ? 8.491 8.712 -13.205 1.00 94.50 260 PHE A CA 1
ATOM 2014 C C . PHE A 1 260 ? 9.969 9.067 -13.159 1.00 94.50 260 PHE A C 1
ATOM 2016 O O . PHE A 1 260 ? 10.369 9.951 -12.405 1.00 94.50 260 PHE A O 1
ATOM 2023 N N . LEU A 1 261 ? 10.775 8.370 -13.941 1.00 92.69 261 LEU A N 1
ATOM 2024 C CA . LEU A 1 261 ? 12.202 8.599 -14.092 1.00 92.69 261 LEU A CA 1
ATOM 2025 C C . LEU A 1 261 ? 12.436 9.110 -15.507 1.00 92.69 261 LEU A C 1
ATOM 2027 O O . LEU A 1 261 ? 12.100 8.418 -16.466 1.00 92.69 261 LEU A O 1
ATOM 2031 N N . GLY A 1 262 ? 12.993 10.309 -15.626 1.00 87.88 262 GLY A N 1
ATOM 2032 C CA . GLY A 1 262 ? 13.408 10.899 -16.890 1.00 87.88 262 GLY A CA 1
ATOM 2033 C C . GLY A 1 262 ? 14.933 10.917 -17.045 1.00 87.88 262 GLY A C 1
ATOM 2034 O O . GLY A 1 262 ? 15.678 10.453 -16.172 1.00 87.88 262 GLY A O 1
ATOM 2035 N N . PRO A 1 263 ? 15.442 11.497 -18.145 1.00 82.38 263 PRO A N 1
ATOM 2036 C CA . PRO A 1 263 ? 16.878 11.580 -18.404 1.00 82.38 263 PRO A CA 1
ATOM 2037 C C . PRO A 1 263 ? 17.651 12.413 -17.371 1.00 82.38 263 PRO A C 1
ATOM 2039 O O . PRO A 1 263 ? 18.831 12.163 -17.142 1.00 82.38 263 PRO A O 1
ATOM 2042 N N . GLN A 1 264 ? 17.017 13.410 -16.749 1.00 82.31 264 GLN A N 1
ATOM 2043 C CA . GLN A 1 264 ? 17.682 14.342 -15.822 1.00 82.31 264 GLN A CA 1
ATOM 2044 C C . GLN A 1 264 ? 16.905 14.591 -14.530 1.00 82.31 264 GLN A C 1
ATOM 2046 O O . GLN A 1 264 ? 17.428 15.210 -13.606 1.00 82.31 264 GLN A O 1
ATOM 2051 N N . ASP A 1 265 ? 15.677 14.104 -14.450 1.00 88.88 265 ASP A N 1
ATOM 2052 C CA . ASP A 1 265 ? 14.758 14.365 -13.362 1.00 88.88 265 ASP A CA 1
ATOM 2053 C C . ASP A 1 265 ? 13.996 13.100 -12.970 1.00 88.88 265 ASP A C 1
ATOM 2055 O O . ASP A 1 265 ? 14.055 12.053 -13.618 1.00 88.88 265 ASP A O 1
ATOM 2059 N N . TYR A 1 266 ? 13.298 13.198 -11.847 1.00 93.31 266 TYR A N 1
ATOM 2060 C CA . TYR A 1 266 ? 12.376 12.175 -11.400 1.00 93.31 266 TYR A CA 1
ATOM 2061 C C . TYR A 1 266 ? 11.212 12.826 -10.667 1.00 93.31 266 TYR A C 1
ATOM 2063 O O . TYR A 1 266 ? 11.349 13.894 -10.067 1.00 93.31 266 TYR A O 1
ATOM 2071 N N . GLN A 1 267 ? 10.065 12.160 -10.683 1.00 94.50 267 GLN A N 1
ATOM 2072 C CA . GLN A 1 267 ? 8.878 12.571 -9.951 1.00 94.50 267 GLN A CA 1
ATOM 2073 C C . GLN A 1 267 ? 8.288 11.365 -9.239 1.00 94.50 267 GLN A C 1
ATOM 2075 O O . GLN A 1 267 ? 7.953 10.364 -9.865 1.00 94.50 267 GLN A O 1
ATOM 2080 N N . ILE A 1 268 ? 8.132 11.467 -7.922 1.00 93.44 268 ILE A N 1
ATOM 2081 C CA . ILE A 1 268 ? 7.416 10.471 -7.125 1.00 93.44 268 ILE A CA 1
ATOM 2082 C C . ILE A 1 268 ? 6.018 11.025 -6.875 1.00 93.44 268 ILE A C 1
ATOM 2084 O O . ILE A 1 268 ? 5.846 12.029 -6.179 1.00 93.44 268 ILE A O 1
ATOM 2088 N N . ARG A 1 269 ? 5.008 10.386 -7.459 1.00 93.38 269 ARG A N 1
ATOM 2089 C CA . ARG A 1 269 ? 3.606 10.782 -7.350 1.00 93.38 269 ARG A CA 1
ATOM 2090 C C . ARG A 1 269 ? 2.853 9.814 -6.462 1.00 93.38 269 ARG A C 1
ATOM 2092 O O . ARG A 1 269 ? 3.070 8.611 -6.511 1.00 93.38 269 ARG A O 1
ATOM 2099 N N . TYR A 1 270 ? 1.939 10.352 -5.669 1.00 89.75 270 TYR A N 1
ATOM 2100 C CA . TYR A 1 270 ? 1.015 9.565 -4.867 1.00 89.75 270 TYR A CA 1
ATOM 2101 C C . TYR A 1 270 ? -0.346 9.581 -5.555 1.00 89.75 270 TYR A C 1
ATOM 2103 O O . TYR A 1 270 ? -1.003 10.622 -5.607 1.00 89.75 270 TYR A O 1
ATOM 2111 N N . VAL A 1 271 ? -0.718 8.455 -6.154 1.00 91.38 271 VAL A N 1
ATOM 2112 C CA . VAL A 1 271 ? -1.805 8.358 -7.131 1.00 91.38 271 VAL A CA 1
ATOM 2113 C C . VAL A 1 271 ? -2.949 7.546 -6.527 1.00 91.38 271 VAL A C 1
ATOM 2115 O O . VAL A 1 271 ? -2.735 6.435 -6.043 1.00 91.38 271 VAL A O 1
ATOM 2118 N N . GLY A 1 272 ? -4.154 8.119 -6.508 1.00 89.94 272 GLY A N 1
ATOM 2119 C CA . GLY A 1 272 ? -5.388 7.415 -6.161 1.00 89.94 272 GLY A CA 1
ATOM 2120 C C . GLY A 1 272 ? -6.025 6.723 -7.365 1.00 89.94 272 GLY A C 1
ATOM 2121 O O . GLY A 1 272 ? -5.563 6.866 -8.496 1.00 89.94 272 GLY A O 1
ATOM 2122 N N . GLN A 1 273 ? -7.104 5.981 -7.122 1.00 91.25 273 GLN A N 1
ATOM 2123 C CA . GLN A 1 273 ? -7.832 5.289 -8.185 1.00 91.25 273 GLN A CA 1
ATOM 2124 C C . GLN A 1 273 ? -8.582 6.250 -9.117 1.00 91.25 273 GLN A C 1
ATOM 2126 O O . GLN A 1 273 ? -9.082 7.290 -8.691 1.00 91.25 273 GLN A O 1
ATOM 2131 N N . PHE A 1 274 ? -8.747 5.846 -10.371 1.00 93.69 274 PHE A N 1
ATOM 2132 C CA . PHE A 1 274 ? -9.569 6.512 -11.377 1.00 93.69 274 PHE A CA 1
ATOM 2133 C C . PHE A 1 274 ? -10.843 5.714 -11.671 1.00 93.69 274 PHE A C 1
ATOM 2135 O O . PHE A 1 274 ? -10.833 4.483 -11.675 1.00 93.69 274 PHE A O 1
ATOM 2142 N N . ASP A 1 275 ? -11.941 6.418 -11.958 1.00 92.56 275 ASP A N 1
ATOM 2143 C CA . ASP A 1 275 ? -13.146 5.803 -12.529 1.00 92.56 275 ASP A CA 1
ATOM 2144 C C . ASP A 1 275 ? -12.976 5.485 -14.014 1.00 92.56 275 ASP A C 1
ATOM 2146 O O . ASP A 1 275 ? -13.409 4.429 -14.474 1.00 92.56 275 ASP A O 1
ATOM 2150 N N . ASP A 1 276 ? -12.341 6.398 -14.753 1.00 95.75 276 ASP A N 1
ATOM 2151 C CA . ASP A 1 276 ? -12.101 6.266 -16.184 1.00 95.75 276 ASP A CA 1
ATOM 2152 C C . ASP A 1 276 ? -10.686 5.715 -16.449 1.00 95.75 276 ASP A C 1
ATOM 2154 O O . ASP A 1 276 ? -9.688 6.384 -16.152 1.00 95.75 276 ASP A O 1
ATOM 2158 N N . PRO A 1 277 ? -10.558 4.524 -17.064 1.00 96.25 277 PRO A N 1
ATOM 2159 C CA . PRO A 1 277 ? -9.272 3.995 -17.499 1.00 96.25 277 PRO A CA 1
ATOM 2160 C C . PRO A 1 277 ? -8.494 4.920 -18.444 1.00 96.25 277 PRO A C 1
ATOM 2162 O O . PRO A 1 277 ? -7.274 4.800 -18.538 1.00 96.25 277 PRO A O 1
ATOM 2165 N N . ALA A 1 278 ? -9.151 5.831 -19.168 1.00 96.25 278 ALA A N 1
ATOM 2166 C CA . ALA A 1 278 ? -8.470 6.815 -20.007 1.00 96.25 278 ALA A CA 1
ATOM 2167 C C . ALA A 1 278 ? -7.638 7.810 -19.180 1.00 96.25 278 ALA A C 1
ATOM 2169 O O . ALA A 1 278 ? -6.515 8.131 -19.572 1.00 96.25 278 ALA A O 1
ATOM 2170 N N . ASP A 1 279 ? -8.136 8.243 -18.019 1.00 96.31 279 ASP A N 1
ATOM 2171 C CA . ASP A 1 279 ? -7.391 9.130 -17.122 1.00 96.31 279 ASP A CA 1
ATOM 2172 C C . ASP A 1 279 ? -6.202 8.395 -16.478 1.00 96.31 279 ASP A C 1
ATOM 2174 O O . ASP A 1 279 ? -5.112 8.960 -16.389 1.00 96.31 279 ASP A O 1
ATOM 2178 N N . ALA A 1 280 ? -6.355 7.112 -16.127 1.00 95.12 280 ALA A N 1
ATOM 2179 C CA . ALA A 1 280 ? -5.245 6.277 -15.656 1.00 95.12 280 ALA A CA 1
ATOM 2180 C C . ALA A 1 280 ? -4.159 6.084 -16.734 1.00 95.12 280 ALA A C 1
ATOM 2182 O O . ALA A 1 280 ? -2.966 6.219 -16.455 1.00 95.12 280 ALA A O 1
ATOM 2183 N N . ARG A 1 281 ? -4.557 5.844 -17.993 1.00 95.56 281 ARG A N 1
ATOM 2184 C CA . ARG A 1 281 ? -3.622 5.790 -19.133 1.00 95.56 281 ARG A CA 1
ATOM 2185 C C . ARG A 1 281 ? -2.885 7.109 -19.332 1.00 95.56 281 ARG A C 1
ATOM 2187 O O . ARG A 1 281 ? -1.689 7.093 -19.611 1.00 95.56 281 ARG A O 1
ATOM 2194 N N . ALA A 1 282 ? -3.585 8.236 -19.208 1.00 94.19 282 ALA A N 1
ATOM 2195 C CA . ALA A 1 282 ? -2.970 9.555 -19.288 1.00 94.19 282 ALA A CA 1
ATOM 2196 C C . ALA A 1 282 ? -1.994 9.781 -18.122 1.00 94.19 282 ALA A C 1
ATOM 2198 O O . ALA A 1 282 ? -0.878 10.234 -18.354 1.00 94.19 282 ALA A O 1
ATOM 2199 N N . MET A 1 283 ? -2.358 9.373 -16.900 1.00 95.00 283 MET A N 1
ATOM 2200 C CA . MET A 1 283 ? -1.499 9.473 -15.714 1.00 95.00 283 MET A CA 1
ATOM 2201 C C . MET A 1 283 ? -0.172 8.738 -15.916 1.00 95.00 283 MET A C 1
ATOM 2203 O O . MET A 1 283 ? 0.881 9.310 -15.660 1.00 95.00 283 MET A O 1
ATOM 2207 N N . LEU A 1 284 ? -0.198 7.514 -16.446 1.00 93.38 284 LEU A N 1
ATOM 2208 C CA . LEU A 1 284 ? 1.022 6.743 -16.714 1.00 93.38 284 LEU A CA 1
ATOM 2209 C C . LEU A 1 284 ? 1.900 7.337 -17.830 1.00 93.38 284 LEU A C 1
ATOM 2211 O O . LEU A 1 284 ? 3.088 7.041 -17.876 1.00 93.38 284 LEU A O 1
ATOM 2215 N N . ARG A 1 285 ? 1.343 8.162 -18.727 1.00 91.19 285 ARG A N 1
ATOM 2216 C CA . ARG A 1 285 ? 2.079 8.755 -19.860 1.00 91.19 285 ARG A CA 1
ATOM 2217 C C . ARG A 1 285 ? 2.608 10.157 -19.588 1.00 91.19 285 ARG A C 1
ATOM 2219 O O . ARG A 1 285 ? 3.676 10.493 -20.081 1.00 91.19 285 ARG A O 1
ATOM 2226 N N . SER A 1 286 ? 1.858 10.981 -18.860 1.00 88.19 286 SER A N 1
ATOM 2227 C CA . SER A 1 286 ? 2.170 12.403 -18.672 1.00 88.19 286 SER A CA 1
ATOM 2228 C C . SER A 1 286 ? 2.206 12.839 -17.207 1.00 88.19 286 SER A C 1
ATOM 2230 O O . SER A 1 286 ? 2.395 14.019 -16.928 1.00 88.19 286 SER A O 1
ATOM 2232 N N . GLY A 1 287 ? 2.062 11.913 -16.252 1.00 81.69 287 GLY A N 1
ATOM 2233 C CA . GLY A 1 287 ? 2.067 12.212 -14.813 1.00 81.69 287 GLY A CA 1
ATOM 2234 C C . GLY A 1 287 ? 3.402 12.727 -14.257 1.00 81.69 287 GLY A C 1
ATOM 2235 O O . GLY A 1 287 ? 3.456 13.183 -13.109 1.00 81.69 287 GLY A O 1
ATOM 2236 N N . SER A 1 288 ? 4.472 12.697 -15.056 1.00 87.75 288 SER A N 1
ATOM 2237 C CA . SER A 1 288 ? 5.728 13.384 -14.750 1.00 87.75 288 SER A CA 1
ATOM 2238 C C . SER A 1 288 ? 5.563 14.908 -14.785 1.00 87.75 288 SER A C 1
ATOM 2240 O O . SER A 1 288 ? 6.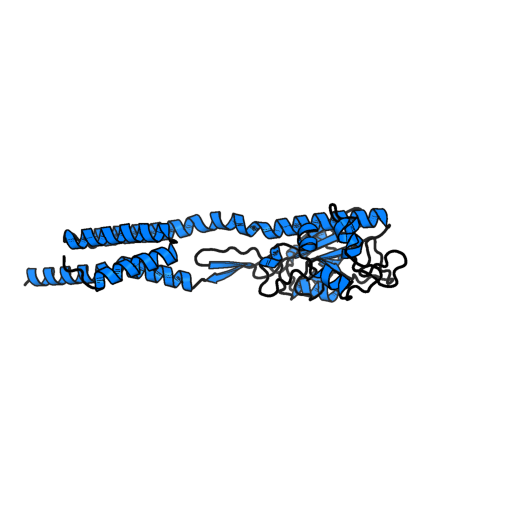074 15.589 -13.901 1.00 87.75 288 SER A O 1
ATOM 2242 N N . ASN A 1 289 ? 4.792 15.457 -15.726 1.00 91.88 289 ASN A N 1
ATOM 2243 C CA . ASN A 1 289 ? 4.545 16.893 -15.821 1.00 91.88 289 ASN A CA 1
ATOM 2244 C C . ASN A 1 289 ? 3.609 17.368 -14.691 1.00 91.88 289 ASN A C 1
ATOM 2246 O O . ASN A 1 289 ? 2.557 16.777 -14.458 1.00 91.88 289 ASN A O 1
ATOM 2250 N N . ASP A 1 290 ? 3.982 18.445 -13.990 1.00 91.44 290 ASP A N 1
ATOM 2251 C CA . ASP A 1 290 ? 3.235 18.952 -12.829 1.00 91.44 290 ASP A CA 1
ATOM 2252 C C . ASP A 1 290 ? 1.806 19.413 -13.175 1.00 91.44 290 ASP A C 1
ATOM 2254 O O . ASP A 1 290 ? 0.873 19.155 -12.410 1.00 91.44 290 ASP A O 1
ATOM 2258 N N . GLU A 1 291 ? 1.611 20.078 -14.319 1.00 93.81 291 GLU A N 1
ATOM 2259 C CA . GLU A 1 291 ? 0.300 20.588 -14.742 1.00 93.81 291 GLU A CA 1
ATOM 2260 C C . GLU A 1 291 ? -0.636 19.444 -15.135 1.00 93.81 291 GLU A C 1
ATOM 2262 O O . GLU A 1 291 ? -1.791 19.394 -14.698 1.00 93.81 291 GLU A O 1
ATOM 2267 N N . ASP A 1 292 ? -0.128 18.488 -15.915 1.00 92.38 292 ASP A N 1
ATOM 2268 C CA . ASP A 1 292 ? -0.882 17.294 -16.285 1.00 92.38 292 ASP A CA 1
ATOM 2269 C C . ASP A 1 292 ? -1.199 16.432 -15.069 1.00 92.38 292 ASP A C 1
ATOM 2271 O O . ASP A 1 292 ? -2.336 15.973 -14.928 1.00 92.38 292 ASP A O 1
ATOM 2275 N N . PHE A 1 293 ? -0.237 16.259 -14.159 1.00 94.19 293 PHE A N 1
ATOM 2276 C CA . PHE A 1 293 ? -0.463 15.557 -12.906 1.00 94.19 293 PHE A CA 1
ATOM 2277 C C . PHE A 1 293 ? -1.572 16.227 -12.098 1.00 94.19 293 PHE A C 1
ATOM 2279 O O . PHE A 1 293 ? -2.513 15.546 -11.703 1.00 94.19 293 PHE A O 1
ATOM 2286 N N . ALA A 1 294 ? -1.516 17.544 -11.881 1.00 93.94 294 ALA A N 1
ATOM 2287 C CA . ALA A 1 294 ? -2.535 18.260 -11.117 1.00 93.94 294 ALA A CA 1
ATOM 2288 C C . ALA A 1 294 ? -3.927 18.136 -11.762 1.00 93.94 294 ALA A C 1
ATOM 2290 O O . ALA A 1 294 ? -4.919 17.861 -11.077 1.00 93.94 294 ALA A O 1
ATOM 2291 N N . ARG A 1 295 ? -3.999 18.270 -13.093 1.00 95.50 295 ARG A N 1
ATOM 2292 C CA . ARG A 1 295 ? -5.236 18.105 -13.865 1.00 95.50 295 ARG A CA 1
ATOM 2293 C C . ARG A 1 295 ? -5.806 16.696 -13.724 1.00 95.50 295 ARG A C 1
ATOM 2295 O O . ARG A 1 295 ? -7.000 16.555 -13.470 1.00 95.50 295 ARG A O 1
ATOM 2302 N N . LEU A 1 296 ? -4.984 15.661 -13.874 1.00 95.31 296 LEU A N 1
ATOM 2303 C CA . LEU A 1 296 ? -5.419 14.266 -13.790 1.00 95.31 296 LEU A CA 1
ATOM 2304 C C . LEU A 1 296 ? -5.728 13.853 -12.348 1.00 95.31 296 LEU A C 1
ATOM 2306 O O . LEU A 1 296 ? -6.743 13.212 -12.106 1.00 95.31 296 LEU A O 1
ATOM 2310 N N . ALA A 1 297 ? -4.930 14.282 -11.372 1.00 92.56 297 ALA A N 1
ATOM 2311 C CA . ALA A 1 297 ? -5.170 14.018 -9.955 1.00 92.56 297 ALA A CA 1
ATOM 2312 C C . ALA A 1 297 ? -6.538 14.546 -9.497 1.00 92.56 297 ALA A C 1
ATOM 2314 O O . ALA A 1 297 ? -7.211 13.894 -8.706 1.00 92.56 297 ALA A O 1
ATOM 2315 N N . SER A 1 298 ? -7.003 15.672 -10.053 1.00 93.25 298 SER A N 1
ATOM 2316 C CA . SER A 1 298 ? -8.347 16.203 -9.772 1.00 93.25 298 SER A CA 1
ATOM 2317 C C . SER A 1 298 ? -9.506 15.324 -10.274 1.00 93.25 298 SER A C 1
ATOM 2319 O O . SER A 1 298 ? -10.640 15.509 -9.837 1.00 93.25 298 SER A O 1
ATOM 2321 N N . ARG A 1 299 ? -9.231 14.374 -11.180 1.00 94.81 299 ARG A N 1
ATOM 2322 C CA . ARG A 1 299 ? -10.197 13.414 -11.742 1.00 94.81 299 ARG A CA 1
ATOM 2323 C C . ARG A 1 299 ? -10.153 12.044 -11.066 1.00 94.81 299 ARG A C 1
ATOM 2325 O O . ARG A 1 299 ? -10.917 11.156 -11.437 1.00 94.81 299 ARG A O 1
ATOM 2332 N N . GLN A 1 300 ? -9.259 11.857 -10.096 1.00 92.56 300 GLN A N 1
ATOM 2333 C CA . GLN A 1 300 ? -9.245 10.647 -9.283 1.00 92.56 300 GLN A CA 1
ATOM 2334 C C . GLN A 1 300 ? -10.540 10.546 -8.481 1.00 92.56 300 GLN A C 1
ATOM 2336 O O . GLN A 1 300 ? -11.153 11.554 -8.114 1.00 92.56 300 GLN A O 1
ATOM 2341 N N . ARG A 1 301 ? -10.929 9.311 -8.171 1.00 90.00 301 ARG A N 1
ATOM 2342 C CA . ARG A 1 301 ? -12.008 9.038 -7.232 1.00 90.00 301 ARG A CA 1
ATOM 2343 C C . ARG A 1 301 ? -11.740 9.802 -5.936 1.00 90.00 301 ARG A C 1
ATOM 2345 O O . ARG A 1 301 ? -10.632 9.710 -5.396 1.00 90.00 301 ARG A O 1
ATOM 2352 N N . PRO A 1 302 ? -12.726 10.547 -5.414 1.00 86.50 302 PRO A N 1
ATOM 2353 C CA . PRO A 1 302 ? -12.562 11.202 -4.132 1.00 86.50 302 PRO A CA 1
ATOM 2354 C C . PRO A 1 302 ? -12.301 10.139 -3.066 1.00 86.50 302 PRO A C 1
ATOM 2356 O O . PRO A 1 302 ? -13.050 9.173 -2.945 1.00 86.50 302 PRO A O 1
ATOM 2359 N N . GLN A 1 303 ? -11.241 10.338 -2.287 1.00 78.56 303 GLN A N 1
ATOM 2360 C CA . GLN A 1 303 ? -10.923 9.482 -1.151 1.00 78.56 303 GLN A CA 1
ATOM 2361 C C . GLN A 1 303 ? -12.056 9.540 -0.121 1.00 78.56 303 GLN A C 1
ATOM 2363 O O . GLN A 1 303 ? -12.268 10.571 0.526 1.00 78.56 303 GLN A O 1
ATOM 2368 N N . GLY A 1 304 ? -12.772 8.434 0.050 1.00 79.69 304 GLY A N 1
ATOM 2369 C CA . GLY A 1 304 ? -13.722 8.243 1.133 1.00 79.69 304 GLY A CA 1
ATOM 2370 C C . GLY A 1 304 ? -13.109 7.474 2.300 1.00 79.69 304 GLY A C 1
ATOM 2371 O O . GLY A 1 304 ? -12.006 6.932 2.235 1.00 79.69 304 GLY A O 1
ATOM 2372 N N . TRP A 1 305 ? -13.856 7.411 3.401 1.00 81.06 305 TRP A N 1
ATOM 2373 C CA . TRP A 1 305 ? -13.471 6.664 4.596 1.00 81.06 305 TRP A CA 1
ATOM 2374 C C . TRP A 1 305 ? -14.505 5.584 4.889 1.00 81.06 305 TRP A C 1
ATOM 2376 O O . TRP A 1 305 ? -15.680 5.879 5.113 1.00 81.06 305 TRP A O 1
ATOM 2386 N N . ARG A 1 306 ? -14.064 4.328 4.964 1.00 80.56 306 ARG A N 1
ATOM 2387 C CA . ARG A 1 306 ? -14.860 3.229 5.516 1.00 80.56 306 ARG A CA 1
ATOM 2388 C C . ARG A 1 306 ? -14.551 3.094 6.994 1.00 80.56 306 ARG A C 1
ATOM 2390 O O . ARG A 1 306 ? -13.397 2.930 7.374 1.00 80.56 306 ARG A O 1
ATOM 2397 N N . THR A 1 307 ? -15.585 3.167 7.827 1.00 81.94 307 THR A N 1
ATOM 2398 C CA . THR A 1 307 ? -15.456 3.006 9.279 1.00 81.94 307 THR A CA 1
ATOM 2399 C C . THR A 1 307 ? -16.191 1.756 9.734 1.00 81.94 307 THR A C 1
ATOM 2401 O O . THR A 1 307 ? -17.410 1.661 9.614 1.00 81.94 307 THR A O 1
ATOM 2404 N N . GLU A 1 308 ? -15.441 0.804 10.275 1.00 83.31 308 GLU A N 1
ATOM 2405 C CA . GLU A 1 308 ? -15.942 -0.433 10.865 1.00 83.31 308 GLU A CA 1
ATOM 2406 C C . GLU A 1 308 ? -16.086 -0.261 12.377 1.00 83.31 308 GLU A C 1
ATOM 2408 O O . GLU A 1 308 ? -15.174 0.225 13.047 1.00 83.31 308 GLU A O 1
ATOM 2413 N N . ILE A 1 309 ? -17.223 -0.676 12.936 1.00 82.44 309 ILE A N 1
ATOM 2414 C CA . ILE A 1 309 ? -17.459 -0.651 14.383 1.00 82.44 309 ILE A CA 1
ATOM 2415 C C . ILE A 1 309 ? -16.956 -1.960 15.000 1.00 82.44 309 ILE A C 1
ATOM 2417 O O . ILE A 1 309 ? -17.363 -3.054 14.608 1.00 82.44 309 ILE A O 1
ATOM 2421 N N . LYS A 1 310 ? -16.125 -1.853 16.037 1.00 83.38 310 LYS A N 1
ATOM 2422 C CA . LYS A 1 310 ? -15.668 -2.964 16.876 1.00 83.38 310 LYS A CA 1
ATOM 2423 C C . LYS A 1 310 ? -16.772 -3.372 17.851 1.00 83.38 310 LYS A C 1
ATOM 2425 O O . LYS A 1 310 ? -16.704 -3.076 19.044 1.00 83.38 310 LYS A O 1
ATOM 2430 N N . TRP A 1 311 ? -17.789 -4.073 17.357 1.00 85.38 311 TRP A N 1
ATOM 2431 C CA . TRP A 1 311 ? -18.934 -4.518 18.162 1.00 85.38 311 TRP A CA 1
ATOM 2432 C C . TRP A 1 311 ? -18.574 -5.196 19.494 1.00 85.38 311 TRP A C 1
ATOM 2434 O O . TRP A 1 311 ? -19.202 -4.847 20.492 1.00 85.38 311 TRP A O 1
ATOM 2444 N N . PRO A 1 312 ? -17.543 -6.064 19.591 1.00 88.62 312 PRO A N 1
ATOM 2445 C CA . PRO A 1 312 ? -17.131 -6.625 20.880 1.00 88.62 312 PRO A CA 1
ATOM 2446 C C . PRO A 1 312 ? -16.785 -5.563 21.935 1.00 88.62 312 PRO A C 1
ATOM 2448 O O . PRO A 1 312 ? -17.156 -5.715 23.095 1.00 88.62 312 PRO A O 1
ATOM 2451 N N . ARG A 1 313 ? -16.144 -4.459 21.529 1.00 81.94 313 ARG A N 1
ATOM 2452 C CA . ARG A 1 313 ? -15.813 -3.321 22.406 1.00 81.94 313 ARG A CA 1
ATOM 2453 C C . ARG A 1 313 ? -17.060 -2.542 22.805 1.00 81.94 313 ARG A C 1
ATOM 2455 O O . ARG A 1 313 ? -17.217 -2.155 23.954 1.00 81.94 313 ARG A O 1
ATOM 2462 N N . VAL A 1 314 ? -17.995 -2.364 21.873 1.00 78.81 314 VAL A N 1
ATOM 2463 C CA . VAL A 1 314 ? -19.287 -1.726 22.167 1.00 78.81 314 VAL A CA 1
ATOM 2464 C C . VAL A 1 314 ? -20.073 -2.546 23.194 1.00 78.81 314 VAL A C 1
ATOM 2466 O O . VAL A 1 314 ? -20.544 -1.998 24.189 1.00 78.81 314 VAL A O 1
ATOM 2469 N N . TYR A 1 315 ? -20.184 -3.862 22.999 1.00 83.38 315 TYR A N 1
ATOM 2470 C CA . TYR A 1 315 ? -20.864 -4.744 23.947 1.00 83.38 315 TYR A CA 1
ATOM 2471 C C . TYR A 1 315 ? -20.166 -4.776 25.306 1.00 83.38 315 TYR A C 1
ATOM 2473 O O . TYR A 1 315 ? -20.845 -4.737 26.331 1.00 83.38 315 TYR A O 1
ATOM 2481 N N . GLY A 1 316 ? -18.833 -4.793 25.324 1.00 82.62 316 GLY A N 1
ATOM 2482 C CA . GLY A 1 316 ? -18.037 -4.717 26.544 1.00 82.62 316 GLY A CA 1
ATOM 2483 C C . GLY A 1 316 ? -18.295 -3.436 27.341 1.00 82.62 316 GLY A C 1
ATOM 2484 O O . GLY A 1 316 ? -18.612 -3.502 28.530 1.00 82.62 316 GLY A O 1
ATOM 2485 N N . ALA A 1 317 ? -18.297 -2.277 26.679 1.00 80.94 317 ALA A N 1
ATOM 2486 C CA . ALA A 1 317 ? -18.630 -0.996 27.302 1.00 80.94 317 ALA A CA 1
ATOM 2487 C C . ALA A 1 317 ? -20.070 -0.953 27.849 1.00 80.94 317 ALA A C 1
ATOM 2489 O O . ALA A 1 317 ? -20.299 -0.487 28.970 1.00 80.94 317 ALA A O 1
ATOM 2490 N N . VAL A 1 318 ? -21.047 -1.485 27.104 1.00 80.31 318 VAL A N 1
ATOM 2491 C CA . VAL A 1 318 ? -22.443 -1.596 27.566 1.00 80.31 318 VAL A CA 1
ATOM 2492 C C . VAL A 1 318 ? -22.551 -2.522 28.780 1.00 80.31 318 VAL A C 1
ATOM 2494 O O . VAL A 1 318 ? -23.225 -2.182 29.756 1.00 80.31 318 VAL A O 1
ATOM 2497 N N . MET A 1 319 ? -21.861 -3.664 28.763 1.00 84.19 319 MET A N 1
ATOM 2498 C CA . MET A 1 319 ? -21.815 -4.596 29.892 1.00 84.19 319 MET A CA 1
ATOM 2499 C C . MET A 1 319 ? -21.170 -3.954 31.120 1.00 84.19 319 MET A C 1
ATOM 2501 O O . MET A 1 319 ? -21.720 -4.060 32.214 1.00 84.19 319 MET A O 1
ATOM 2505 N N . LEU A 1 320 ? -20.062 -3.229 30.955 1.00 83.88 320 LEU A N 1
ATOM 2506 C CA . LEU A 1 320 ? -19.410 -2.500 32.040 1.00 83.88 320 LEU A CA 1
ATOM 2507 C C . LEU A 1 320 ? -20.355 -1.474 32.674 1.00 83.88 320 LEU A C 1
ATOM 2509 O O . LEU A 1 320 ? -20.460 -1.417 33.902 1.00 83.88 320 LEU A O 1
ATOM 2513 N N . ALA A 1 321 ? -21.080 -0.704 31.861 1.00 80.75 321 ALA A N 1
ATOM 2514 C CA . ALA A 1 321 ? -22.073 0.250 32.349 1.00 80.75 321 ALA A CA 1
ATOM 2515 C C . ALA A 1 321 ? -23.210 -0.460 33.107 1.00 80.75 321 ALA A C 1
ATOM 2517 O O . ALA A 1 321 ? -23.575 -0.056 34.215 1.00 80.75 321 ALA A O 1
ATOM 2518 N N . GLY A 1 322 ? -23.724 -1.557 32.545 1.00 81.94 322 GLY A N 1
ATOM 2519 C CA . GLY A 1 322 ? -24.776 -2.371 33.149 1.00 81.94 322 GLY A CA 1
ATOM 2520 C C . GLY A 1 322 ? -24.370 -2.965 34.498 1.00 81.94 322 GLY A C 1
ATOM 2521 O O . GLY A 1 322 ? -25.101 -2.822 35.480 1.00 81.94 322 GLY A O 1
ATOM 2522 N N . VAL A 1 323 ? -23.181 -3.572 34.578 1.00 86.81 323 VAL A N 1
ATOM 2523 C CA . VAL A 1 323 ? -22.628 -4.118 35.825 1.00 86.81 323 VAL A CA 1
ATOM 2524 C C . VAL A 1 323 ? -22.425 -2.991 36.830 1.00 86.81 323 VAL A C 1
ATOM 2526 O O . VAL A 1 323 ? -22.955 -3.078 37.930 1.00 86.81 323 VAL A O 1
ATOM 2529 N N . THR A 1 324 ? -21.784 -1.885 36.449 1.00 83.69 324 THR A N 1
ATOM 2530 C CA . THR A 1 324 ? -21.548 -0.725 37.332 1.00 83.69 324 THR A CA 1
ATOM 2531 C C . THR A 1 324 ? -22.830 -0.205 37.995 1.00 83.69 324 THR A C 1
ATOM 2533 O O . THR A 1 324 ? -22.795 0.242 39.143 1.00 83.69 324 THR A O 1
ATOM 2536 N N . LEU A 1 325 ? -23.973 -0.281 37.307 1.00 82.62 325 LEU A N 1
ATOM 2537 C CA . LEU A 1 325 ? -25.270 0.194 37.798 1.00 82.62 325 LEU A CA 1
ATOM 2538 C C . LEU A 1 325 ? -26.134 -0.892 38.459 1.00 82.62 325 LEU A C 1
ATOM 2540 O O . LEU A 1 325 ? -27.127 -0.560 39.112 1.00 82.62 325 LEU A O 1
ATOM 2544 N N . ALA A 1 326 ? -25.774 -2.171 38.345 1.00 85.38 326 ALA A N 1
ATOM 2545 C CA . ALA A 1 326 ? -26.587 -3.293 38.816 1.00 85.38 326 ALA A CA 1
ATOM 2546 C C . ALA A 1 326 ? -27.025 -3.188 40.296 1.00 85.38 326 ALA A C 1
ATOM 2548 O O . ALA A 1 326 ? -28.196 -3.472 40.586 1.00 85.38 326 ALA A O 1
ATOM 2549 N N . PRO A 1 327 ? -26.182 -2.727 41.250 1.00 85.81 327 PRO A N 1
ATOM 2550 C CA . PRO A 1 327 ? -26.593 -2.610 42.652 1.00 85.81 327 PRO A CA 1
ATOM 2551 C C . PRO A 1 327 ? -27.647 -1.520 42.919 1.00 85.81 327 PRO A C 1
ATOM 2553 O O . PRO A 1 327 ? -28.316 -1.559 43.957 1.00 85.81 327 PRO A O 1
ATOM 2556 N N . ALA A 1 328 ? -27.871 -0.588 41.984 1.00 80.62 328 ALA A N 1
ATOM 2557 C CA . ALA A 1 328 ? -28.889 0.457 42.110 1.00 80.62 328 ALA A CA 1
ATOM 2558 C C . ALA A 1 328 ? -30.309 -0.122 42.213 1.00 80.62 328 ALA A C 1
ATOM 2560 O O . ALA A 1 328 ? -31.136 0.368 42.984 1.00 80.62 328 ALA A O 1
ATOM 2561 N N . ILE A 1 329 ? -30.593 -1.189 41.458 1.00 81.38 329 ILE A N 1
ATOM 2562 C CA . ILE A 1 329 ? -31.923 -1.803 41.346 1.00 81.38 329 ILE A CA 1
ATOM 2563 C C . ILE A 1 329 ? -32.423 -2.351 42.695 1.00 81.38 329 ILE A C 1
ATOM 2565 O O . ILE A 1 329 ? -33.512 -1.955 43.129 1.00 81.38 329 ILE A O 1
ATOM 2569 N N . PRO A 1 330 ? -31.693 -3.244 43.400 1.00 81.75 330 PRO A N 1
ATOM 2570 C CA . PRO A 1 330 ? -32.152 -3.760 44.687 1.00 81.75 330 PRO A CA 1
ATOM 2571 C C . PRO A 1 330 ? -32.232 -2.667 45.761 1.00 81.75 330 PRO A C 1
ATOM 2573 O O . PRO A 1 330 ? -33.150 -2.701 46.583 1.00 81.75 330 PRO A O 1
ATOM 2576 N N . LEU A 1 331 ? -31.328 -1.681 45.747 1.00 75.81 331 LEU A N 1
ATOM 2577 C CA . LEU A 1 331 ? -31.367 -0.547 46.677 1.00 75.81 331 LEU A CA 1
ATOM 2578 C C . LEU A 1 331 ? -32.610 0.325 46.459 1.00 75.81 331 LEU A C 1
ATOM 2580 O O . LEU A 1 331 ? -33.311 0.658 47.419 1.00 75.81 331 LEU A O 1
ATOM 2584 N N . TRP A 1 332 ? -32.942 0.619 45.201 1.00 76.94 332 TRP A N 1
ATOM 2585 C CA . TRP A 1 332 ? -34.156 1.344 44.835 1.00 76.94 332 TRP A CA 1
ATOM 2586 C C . TRP A 1 332 ? -35.425 0.587 45.246 1.00 76.94 332 TRP A C 1
ATOM 2588 O O . TRP A 1 332 ? -36.308 1.167 45.880 1.00 76.94 332 TRP A O 1
ATOM 2598 N N . ARG A 1 333 ? -35.493 -0.728 44.983 1.00 81.69 333 ARG A N 1
ATOM 2599 C CA . ARG A 1 333 ? -36.631 -1.576 45.390 1.00 81.69 333 ARG A CA 1
ATOM 2600 C C . ARG A 1 333 ? -36.831 -1.592 46.908 1.00 81.69 333 ARG A C 1
ATOM 2602 O O . ARG A 1 333 ? -37.951 -1.387 47.371 1.00 81.69 333 ARG A O 1
ATOM 2609 N N . ARG A 1 334 ? -35.757 -1.782 47.690 1.00 82.75 334 ARG A N 1
ATOM 2610 C CA . ARG A 1 334 ? -35.810 -1.763 49.168 1.00 82.75 334 ARG A CA 1
ATOM 2611 C C . ARG A 1 334 ? -36.318 -0.425 49.697 1.00 82.75 334 ARG A C 1
ATOM 2613 O O . ARG A 1 334 ? -37.132 -0.397 50.616 1.00 82.75 334 ARG A O 1
ATOM 2620 N N . ARG A 1 335 ? -35.855 0.684 49.116 1.00 75.06 335 ARG A N 1
ATOM 2621 C CA . ARG A 1 335 ? -36.299 2.026 49.501 1.00 75.06 335 ARG A CA 1
ATOM 2622 C C . ARG A 1 335 ? -37.779 2.247 49.187 1.00 75.06 335 ARG A C 1
ATOM 2624 O O . ARG A 1 335 ? -38.498 2.721 50.060 1.00 75.06 335 ARG A O 1
ATOM 2631 N N . ARG A 1 336 ? -38.236 1.878 47.986 1.00 79.06 336 ARG A N 1
ATOM 2632 C CA . ARG A 1 336 ? -39.650 1.994 47.590 1.00 79.06 336 ARG A CA 1
ATOM 2633 C C . ARG A 1 336 ? -40.562 1.194 48.523 1.00 79.06 336 ARG A C 1
ATOM 2635 O O . ARG A 1 336 ? -41.579 1.716 48.959 1.00 79.06 336 ARG A O 1
ATOM 2642 N N . ALA A 1 337 ? -40.163 -0.024 48.894 1.00 83.44 337 ALA A N 1
ATOM 2643 C CA . ALA A 1 337 ? -40.900 -0.840 49.860 1.00 83.44 337 ALA A CA 1
ATOM 2644 C C . ALA A 1 337 ? -41.001 -0.170 51.244 1.00 83.44 337 ALA A C 1
ATOM 2646 O O . ALA A 1 337 ? -42.077 -0.145 51.830 1.00 83.44 337 ALA A O 1
ATOM 2647 N N . ARG A 1 338 ? -39.912 0.438 51.744 1.00 82.12 338 ARG A N 1
ATOM 2648 C CA . ARG A 1 338 ? -39.928 1.192 53.014 1.00 82.12 338 ARG A CA 1
ATOM 2649 C C . ARG A 1 338 ? -40.827 2.428 52.962 1.00 82.12 338 ARG A C 1
ATOM 2651 O O . ARG A 1 338 ? -41.472 2.733 53.951 1.00 82.12 338 ARG A O 1
ATOM 2658 N N . GLN A 1 339 ? -40.863 3.136 51.831 1.00 81.12 339 GLN A N 1
ATOM 2659 C CA . GLN A 1 339 ? -41.743 4.297 51.656 1.00 81.12 339 GLN A CA 1
ATOM 2660 C C . GLN A 1 339 ? -43.221 3.895 51.649 1.00 81.12 339 GLN A C 1
ATOM 2662 O O . GLN A 1 339 ? -44.023 4.568 52.281 1.00 81.12 339 GLN A O 1
ATOM 2667 N N . LEU A 1 340 ? -43.563 2.787 50.984 1.00 83.31 340 LEU A N 1
ATOM 2668 C CA . LEU A 1 340 ? -44.925 2.245 50.990 1.00 83.31 340 LEU A CA 1
ATOM 2669 C C . LEU A 1 340 ? -45.350 1.781 52.391 1.00 83.31 340 LEU A C 1
ATOM 2671 O O . LEU A 1 340 ? -46.476 2.037 52.789 1.00 83.31 340 LEU A O 1
ATOM 2675 N N . ALA A 1 341 ? -44.445 1.161 53.153 1.00 81.06 341 ALA A N 1
ATOM 2676 C CA . ALA A 1 341 ? -44.717 0.706 54.519 1.00 81.06 341 ALA A CA 1
ATOM 2677 C C . ALA A 1 341 ? -44.788 1.834 55.567 1.00 81.06 341 ALA A C 1
ATOM 2679 O O . ALA A 1 341 ? -45.261 1.596 56.668 1.00 81.06 341 ALA A O 1
ATOM 2680 N N . ALA A 1 342 ? -44.276 3.030 55.260 1.00 76.75 342 ALA A N 1
ATOM 2681 C CA . ALA A 1 342 ? -44.314 4.189 56.156 1.00 76.75 342 ALA A CA 1
ATOM 2682 C C . ALA A 1 342 ? -45.467 5.163 55.842 1.00 76.75 342 ALA A C 1
ATOM 2684 O O . ALA A 1 342 ? -45.643 6.139 56.564 1.00 76.75 342 ALA A O 1
ATOM 2685 N N . GLY A 1 343 ? -46.187 4.946 54.735 1.00 70.62 343 GLY A N 1
ATOM 2686 C CA . GLY A 1 343 ? -47.282 5.802 54.266 1.00 70.62 343 GLY A CA 1
ATOM 2687 C C . GLY A 1 343 ? -48.672 5.158 54.321 1.00 70.62 343 GLY A C 1
ATOM 2688 O O . GLY A 1 343 ? -49.621 5.786 53.859 1.00 70.62 343 GLY A O 1
ATOM 2689 N N . GLY A 1 344 ? -48.785 3.932 54.835 1.00 52.25 344 GLY A N 1
ATOM 2690 C CA . GLY A 1 344 ? -50.041 3.275 55.213 1.00 52.25 344 GLY A CA 1
ATOM 2691 C C . GLY A 1 344 ? -50.004 2.954 56.695 1.00 52.25 344 GLY A C 1
ATOM 2692 O O . GLY A 1 344 ? -51.098 2.929 57.295 1.00 52.25 344 GLY A O 1
#

pLDDT: mean 78.87, std 13.54, range [40.81, 96.31]

Sequence (344 aa):
MRFRLITIAYGFALVAAGMSELGPWLGVVFAGIVGKYWYDADKTGSFRPRNSMVVVCIVALLSGLVLLFLFPAFNASRNATPRLACQHNAINLVLAMMAYRDAHGAFPSSAEFTGDSAYPCSWRVALLPHWGESDDFAASYNRNEPWDSPANLRFAKSTSVFGSTGLQCPAYQYHGVHGDAEDAHWFQVELPTEGGNSKSNELVLIEATEMGVPWTEPRDVSFDQAVELLTTSNDAGHLQIFDSHFTVSRPDTPMRHVVFLGPQDYQIRYVGQFDDPADARAMLRSGSNDEDFARLASRQRPQGWRTEIKWPRVYGAVMLAGVTLAPAIPLWRRRRARQLAAGG

Secondary structure (DSSP, 8-state):
----HHHHHHHHHHHHHHHHHH-HHHHHHHHHHHHHHHHHHHHH----HHHHHHHHHHHHHHHHHHHHHHHHHHHHHHHSHHHHHHHHHHHHHHHHHHHHHHHHSSPPPSEE--TT-SS-EEHHHHTGGGSTT-HHHHTTS-TTS-TTSHHHHHHHT-HHHHHHS--S-GGGGGS-S---TTB--EEEEE---TT--S--S-EEEEE--SS--BTTS---EEHHHHHHHTTT--S------EE-SSEEEEESS-EEEEEEE-SS-EEEEEEE-BSSHHHHHHHHHHTTSHHHHHHHHTTBPP--EEEEE-HHHHHHHHHHHHHHHTTHHHHHHHHHHHHHHH--